Protein AF-A0A939W905-F1 (afdb_monomer)

Foldseek 3Di:
DEEEEDEPLLVVCVLLPQAQWEKDFQDPRVVPDDQQDKYWYAHPPPRDIFIKGFHDKDWFLAVVVVLVPDDVSNHRDDPVCNVVDDSCVCCVPAPPVSCNVGTMMITGIFGALVRNVQADDDLVSLLVSCVVLVADSDDASVVSSVQVNCCRHPVDHDDDDDPPDPDDDDDDADQADFQAAPDDPDPRVVVVLCVVPHPPDDDDPVLVVVSNVRGGDGNVVSNVVVVVVVVVCPPPDDDDDPSPLLVQQLVQCCVVDPPDDPVQSVQLQVQQNVDGHGSHDDPVSSVSVVD

Sequence (291 aa):
MHQMQLQPEPFDMIKSGEKTIELRLYDEKRRKIRIGDEIVFTNTENGETLTVRVLDLAVFDSFEDLYKTLPLLRCGYTEQDIASASPDDMDVYYPKEKQKEYGVVGITIALKSAEFLSYYRLKEELVQFCRENGLPTSGGKQELTDRIACFLDTGAIMQVNRKRTAKQKVSGITKNSIIESGFVCSELHRAFFKREIGDGFSFNVAFQKWLKENAGKTYADAIAAYKELKSAAKGKPKKIDKQFEYNTYIRDFFQDNKGASLNDAIKCWKYKKSIKGHNKYEQSDLKALER

Radius of gyration: 26.54 Å; Cα contacts (8 Å, |Δi|>4): 377; chains: 1; bounding box: 58×49×72 Å

Solvent-accessible surface area (backbone atoms only — not comparable to full-atom values): 16998 Å² total; per-residue (Å²): 117,47,79,48,78,32,57,60,67,68,43,50,31,40,73,71,57,58,26,35,28,48,79,43,66,36,37,84,72,54,66,70,64,49,74,69,36,40,38,39,39,29,26,72,85,80,64,50,74,51,51,28,35,30,72,41,78,49,75,34,70,34,52,63,61,40,62,76,70,50,66,51,51,33,53,65,40,47,93,85,48,51,89,73,64,51,55,69,71,47,47,84,81,44,52,69,69,56,34,65,72,43,14,23,29,40,37,30,43,42,54,34,28,72,54,60,70,29,45,67,73,53,61,65,58,49,37,49,52,19,58,80,70,75,40,76,66,72,73,57,60,64,57,39,51,55,45,49,33,46,27,47,70,69,69,50,80,73,82,79,87,75,80,83,73,79,81,77,87,82,75,87,83,46,54,82,38,62,38,51,83,85,58,70,97,41,70,68,56,50,54,48,48,29,73,78,72,31,85,89,58,71,89,44,73,69,56,53,51,48,51,58,78,40,44,73,39,35,44,47,55,51,55,52,50,46,52,51,53,55,58,73,46,59,96,54,85,79,86,72,58,84,90,43,44,70,64,48,23,50,51,52,42,49,72,77,40,78,87,65,54,73,66,57,47,49,43,25,46,58,51,44,47,73,41,80,52,79,64,68,67,55,82,80,38,56,63,51,74,81,108

Mean predicted aligned error: 9.95 Å

Secondary structure (DSSP, 8-state):
-EEEEE-HHHHHHHHHTS--EEEEE--TTGGG--TT-EEEEEETTT--EEEEEEEEEEEES-HHHHHHHS-GGGGT--TTTGGG--GGGGGGTS-HHHHHHH-EEEEEEEE-HHHHHTS---HHHHHHHHHHTT----S-HHHHHHHHHHHHHH-----------------S--TTSBPPTT----HHHHHHHHHHH-TT----HHHHHHHHH-TTSBHHHHHHHHHHHHHHTTTSPPPPPTT-HHHHHHHHHHHHSTT--HHHHHHHHHHHTTSSS--S--GGGGGGS--

Structure (mmCIF, N/CA/C/O backbone):
data_AF-A0A939W905-F1
#
_entry.id   AF-A0A939W905-F1
#
loop_
_atom_site.group_PDB
_atom_site.id
_atom_site.type_symbol
_atom_site.label_atom_id
_atom_site.label_alt_id
_atom_site.label_comp_id
_atom_site.label_asym_id
_atom_site.label_entity_id
_atom_site.label_seq_id
_atom_site.pdbx_PDB_ins_code
_atom_site.Cartn_x
_atom_site.Cartn_y
_atom_site.Cartn_z
_atom_site.occupancy
_atom_site.B_iso_or_equiv
_atom_site.auth_seq_id
_atom_site.auth_comp_id
_atom_site.auth_asym_id
_atom_site.auth_atom_id
_atom_site.pdbx_PDB_model_num
ATOM 1 N N . MET A 1 1 ? -24.059 -0.861 8.483 1.00 86.50 1 MET A N 1
ATOM 2 C CA . MET A 1 1 ? -22.938 0.087 8.307 1.00 86.50 1 MET A CA 1
ATOM 3 C C . MET A 1 1 ? -22.879 0.983 9.530 1.00 86.50 1 MET A C 1
ATOM 5 O O . MET A 1 1 ? -23.905 1.546 9.897 1.00 86.50 1 MET A O 1
ATOM 9 N N . HIS A 1 2 ? -21.709 1.083 10.153 1.00 96.31 2 HIS A N 1
ATOM 10 C CA . HIS A 1 2 ? -21.452 1.855 11.372 1.00 96.31 2 HIS A CA 1
ATOM 11 C C . HIS A 1 2 ? -20.376 2.910 11.110 1.00 96.31 2 HIS A C 1
ATOM 13 O O . HIS A 1 2 ? -19.588 2.766 10.177 1.00 96.31 2 HIS A O 1
ATOM 19 N N . GLN A 1 3 ? -20.331 3.958 11.929 1.00 96.31 3 GLN A N 1
ATOM 20 C CA . GLN A 1 3 ? -19.333 5.027 11.829 1.00 96.31 3 GLN A CA 1
ATOM 21 C C . GLN A 1 3 ? -18.660 5.251 13.179 1.00 96.31 3 GLN A C 1
ATOM 23 O O . GLN A 1 3 ? -19.331 5.265 14.215 1.00 96.31 3 GLN A O 1
ATOM 28 N N . MET A 1 4 ? -17.339 5.415 13.166 1.00 96.12 4 MET A N 1
ATOM 29 C CA . MET A 1 4 ? -16.526 5.616 14.365 1.00 96.12 4 MET A CA 1
ATOM 30 C C . MET A 1 4 ? -15.365 6.568 14.081 1.00 96.12 4 MET A C 1
ATOM 32 O O . MET A 1 4 ? -14.924 6.700 12.945 1.00 96.12 4 MET A O 1
ATOM 36 N N . GLN A 1 5 ? -14.852 7.213 15.124 1.00 96.00 5 GLN A N 1
ATOM 37 C CA . GLN A 1 5 ? -13.670 8.068 15.038 1.00 96.00 5 GLN A CA 1
ATOM 38 C C . GLN A 1 5 ? -12.464 7.385 15.686 1.00 96.00 5 GLN A C 1
ATOM 40 O O . GLN A 1 5 ? -12.619 6.666 16.682 1.00 96.00 5 GLN A O 1
ATOM 45 N N . LEU A 1 6 ? -11.283 7.617 15.117 1.00 95.88 6 LEU A N 1
ATOM 46 C CA . LEU A 1 6 ? -10.001 7.123 15.611 1.00 95.88 6 LEU A CA 1
ATOM 47 C C . LEU A 1 6 ? -8.988 8.257 15.690 1.00 95.88 6 LEU A C 1
ATOM 49 O O . LEU A 1 6 ? -8.929 9.098 14.794 1.00 95.88 6 LEU A O 1
ATOM 53 N N . GLN A 1 7 ? -8.159 8.205 16.731 1.00 94.19 7 GLN A N 1
ATOM 54 C CA . GLN A 1 7 ? -6.917 8.970 16.770 1.00 94.19 7 GLN A CA 1
ATOM 55 C C . GLN A 1 7 ? -5.990 8.528 15.618 1.00 94.19 7 GLN A C 1
ATOM 57 O O . GLN A 1 7 ? -6.137 7.399 15.129 1.00 94.19 7 GLN A O 1
ATOM 62 N N . PRO A 1 8 ? -5.047 9.381 15.178 1.00 94.25 8 PRO A N 1
ATOM 63 C CA . PRO A 1 8 ? -4.209 9.102 14.011 1.00 94.25 8 PRO A CA 1
ATOM 64 C C . PRO A 1 8 ? -3.440 7.784 14.083 1.00 94.25 8 PRO A C 1
ATOM 66 O O . PRO A 1 8 ? -3.457 7.020 13.125 1.00 94.25 8 PRO A O 1
ATOM 69 N N . GLU A 1 9 ? -2.825 7.481 15.225 1.00 93.00 9 GLU A N 1
ATOM 70 C CA . GLU A 1 9 ? -1.987 6.288 15.381 1.00 93.00 9 GLU A CA 1
ATOM 71 C C . GLU A 1 9 ? -2.790 4.978 15.223 1.00 93.00 9 GLU A C 1
ATOM 73 O O . GLU A 1 9 ? -2.482 4.213 14.306 1.00 93.00 9 GLU A O 1
ATOM 78 N N . PRO A 1 10 ? -3.894 4.730 15.964 1.00 93.69 10 PRO A N 1
ATOM 79 C CA . PRO A 1 10 ? -4.745 3.565 15.712 1.00 93.69 10 PRO A CA 1
ATOM 80 C C . PRO A 1 10 ? -5.299 3.494 14.284 1.00 93.69 10 PRO A C 1
ATOM 82 O O . PRO A 1 10 ? -5.477 2.400 13.744 1.00 93.69 10 PRO A O 1
ATOM 85 N N . PHE A 1 11 ? -5.594 4.645 13.669 1.00 94.62 11 PHE A N 1
ATOM 86 C CA . PHE A 1 11 ? -6.066 4.708 12.288 1.00 94.62 11 PHE A CA 1
ATOM 87 C C . PHE A 1 11 ? -4.996 4.204 11.311 1.00 94.62 11 PHE A C 1
ATOM 89 O O . PHE A 1 11 ? -5.283 3.345 10.472 1.00 94.62 11 PHE A O 1
ATOM 96 N N . ASP A 1 12 ? -3.761 4.687 11.447 1.00 89.69 12 ASP A N 1
ATOM 97 C CA . ASP A 1 12 ? -2.642 4.296 10.592 1.00 89.69 12 ASP A CA 1
ATOM 98 C C . ASP A 1 12 ? -2.244 2.829 10.799 1.00 89.69 12 ASP A C 1
ATOM 100 O O . ASP A 1 12 ? -1.985 2.136 9.813 1.00 89.69 12 ASP A O 1
ATOM 104 N N . MET A 1 13 ? -2.316 2.306 12.029 1.00 90.50 13 MET A N 1
ATOM 105 C CA . MET A 1 13 ? -2.079 0.881 12.306 1.00 90.50 13 MET A CA 1
ATOM 106 C C . MET A 1 13 ? -3.134 -0.036 11.669 1.00 90.50 13 MET A C 1
ATOM 108 O O . MET A 1 13 ? -2.817 -1.130 11.201 1.00 90.50 13 MET A O 1
ATOM 112 N N . ILE A 1 14 ? -4.405 0.382 11.614 1.00 91.81 14 ILE A N 1
ATOM 113 C CA . ILE A 1 14 ? -5.440 -0.379 10.888 1.00 91.81 14 ILE A CA 1
ATOM 114 C C . ILE A 1 14 ? -5.196 -0.291 9.376 1.00 91.81 14 ILE A C 1
ATOM 116 O O . ILE A 1 14 ? -5.368 -1.269 8.646 1.00 91.81 14 ILE A O 1
ATOM 120 N N . LYS A 1 15 ? -4.771 0.878 8.889 1.00 87.19 15 LYS A N 1
ATOM 121 C CA . LYS A 1 15 ? -4.464 1.124 7.475 1.00 87.19 15 LYS A CA 1
ATOM 122 C C . LYS A 1 15 ? -3.217 0.370 6.992 1.00 87.19 15 LYS A C 1
ATOM 124 O O . LYS A 1 15 ? -3.157 0.013 5.806 1.00 87.19 15 LYS A O 1
ATOM 129 N N . SER A 1 16 ? -2.230 0.134 7.859 1.00 79.44 16 SER A N 1
ATOM 130 C CA . SER A 1 16 ? -1.064 -0.721 7.585 1.00 79.44 16 SER A CA 1
ATOM 131 C C . SER A 1 16 ? -1.402 -2.210 7.704 1.00 79.44 16 SER A C 1
ATOM 133 O O . SER A 1 16 ? -0.842 -3.014 6.961 1.00 79.44 16 SER A O 1
ATOM 135 N N . GLY A 1 17 ? -2.384 -2.557 8.541 1.00 82.06 17 GLY A N 1
ATOM 136 C CA . GLY A 1 17 ? -2.817 -3.930 8.807 1.00 82.06 17 GLY A CA 1
ATOM 137 C C . GLY A 1 17 ? -2.215 -4.529 10.080 1.00 82.06 17 GLY A C 1
ATOM 138 O O . GLY A 1 17 ? -2.495 -5.685 10.386 1.00 82.06 17 GLY A O 1
ATOM 139 N N . GLU A 1 18 ? -1.429 -3.757 10.831 1.00 84.94 18 GLU A N 1
ATOM 140 C CA . GLU A 1 18 ? -0.862 -4.153 12.126 1.00 84.94 18 GLU A CA 1
ATOM 141 C C . GLU A 1 18 ? -1.966 -4.340 13.177 1.00 84.94 18 GLU A C 1
ATOM 143 O O . GLU A 1 18 ? -2.045 -5.369 13.854 1.00 84.94 18 GLU A O 1
ATOM 148 N N . LYS A 1 19 ? -2.893 -3.376 13.258 1.00 92.38 19 LYS A N 1
ATOM 149 C CA . LYS A 1 19 ? -4.046 -3.434 14.161 1.00 92.38 19 LYS A CA 1
ATOM 150 C C . LYS A 1 19 ? -5.242 -4.062 13.451 1.00 92.38 19 LYS A C 1
ATOM 152 O O . LYS A 1 19 ? -5.793 -3.514 12.500 1.00 92.38 19 LYS A O 1
ATOM 157 N N . THR A 1 20 ? -5.678 -5.214 13.954 1.00 94.88 20 THR A N 1
ATOM 158 C CA . THR A 1 20 ? -6.802 -5.997 13.400 1.00 94.88 20 THR A CA 1
ATOM 159 C C . THR A 1 20 ? -7.900 -6.278 14.422 1.00 94.88 20 THR A C 1
ATOM 161 O O . THR A 1 20 ? -8.902 -6.907 14.089 1.00 94.88 20 THR A O 1
ATOM 164 N N . ILE A 1 21 ? -7.732 -5.816 15.662 1.00 97.25 21 ILE A N 1
ATOM 165 C CA . ILE A 1 21 ? -8.737 -5.868 16.719 1.00 97.25 21 ILE A CA 1
ATOM 166 C C . ILE A 1 21 ? -8.912 -4.451 17.267 1.00 97.25 21 ILE A C 1
ATOM 168 O O . ILE A 1 21 ? -7.980 -3.846 17.802 1.00 97.25 21 ILE A O 1
ATOM 172 N N . GLU A 1 22 ? -10.110 -3.900 17.111 1.00 97.75 22 GLU A N 1
ATOM 173 C CA . GLU A 1 22 ? -10.474 -2.594 17.655 1.00 97.75 22 GLU A CA 1
ATOM 174 C C . GLU A 1 22 ? -11.136 -2.741 19.028 1.00 97.75 22 GLU A C 1
ATOM 176 O O . GLU A 1 22 ? -12.068 -3.527 19.188 1.00 97.75 22 GLU A O 1
ATOM 181 N N . LEU A 1 23 ? -10.664 -1.971 20.012 1.00 97.62 23 LEU A N 1
ATOM 182 C CA . LEU A 1 23 ? -11.117 -2.051 21.402 1.00 97.62 23 LEU A CA 1
ATOM 183 C C . LEU A 1 23 ? -12.131 -0.947 21.698 1.00 97.62 23 LEU A C 1
ATOM 185 O O . LEU A 1 23 ? -11.855 0.233 21.479 1.00 97.62 23 LEU A O 1
ATOM 189 N N . ARG A 1 24 ? -13.308 -1.306 22.215 1.00 97.62 24 ARG A N 1
ATOM 190 C CA . ARG A 1 24 ? -14.371 -0.346 22.558 1.00 97.62 24 ARG A CA 1
ATOM 191 C C . ARG A 1 24 ? -15.134 -0.771 23.808 1.00 97.62 24 ARG A C 1
ATOM 193 O O . ARG A 1 24 ? -15.190 -1.952 24.136 1.00 97.62 24 ARG A O 1
ATOM 200 N N . LEU A 1 25 ? -15.812 0.184 24.448 1.00 97.50 25 LEU A N 1
ATOM 201 C CA . LEU A 1 25 ? -16.934 -0.136 25.335 1.00 97.50 25 LEU A CA 1
ATOM 202 C C . LEU A 1 25 ? -18.031 -0.870 24.561 1.00 97.50 25 LEU A C 1
ATOM 204 O O . LEU A 1 25 ? -18.356 -0.495 23.425 1.00 97.50 25 LEU A O 1
ATOM 208 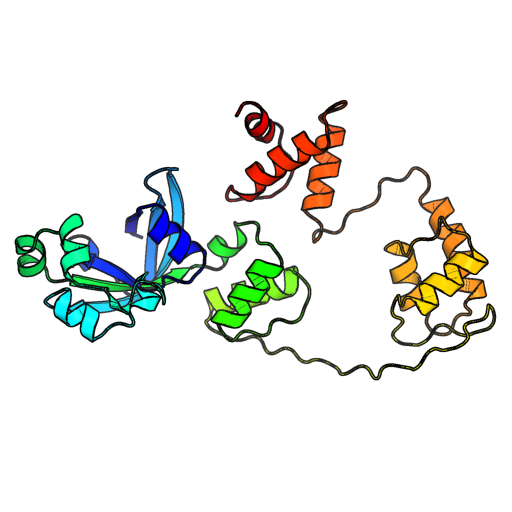N N . TYR A 1 26 ? -18.652 -1.854 25.211 1.00 98.00 26 TYR A N 1
ATOM 209 C CA . TYR A 1 26 ? -19.795 -2.588 24.672 1.00 98.00 26 TYR A CA 1
ATOM 210 C C . TYR A 1 26 ? -21.123 -1.856 24.943 1.00 98.00 26 TYR A C 1
ATOM 212 O O . TYR A 1 26 ? -22.095 -2.406 25.465 1.00 98.00 26 TYR A O 1
ATOM 220 N N . ASP A 1 27 ? -21.136 -0.573 24.582 1.00 96.44 27 ASP A N 1
ATOM 221 C CA . ASP A 1 27 ? -22.265 0.348 24.726 1.00 96.44 27 ASP A CA 1
ATOM 222 C C . ASP A 1 27 ? -23.409 0.055 23.735 1.00 96.44 27 ASP A C 1
ATOM 224 O O . ASP A 1 27 ? -23.337 -0.837 22.884 1.00 96.44 27 ASP A O 1
ATOM 228 N N . GLU A 1 28 ? -24.495 0.826 23.807 1.00 96.94 28 GLU A N 1
ATOM 229 C CA . GLU A 1 28 ? -25.693 0.621 22.988 1.00 96.94 28 GLU A CA 1
ATOM 230 C C . GLU A 1 28 ? -25.428 0.754 21.483 1.00 96.94 28 GLU A C 1
ATOM 232 O O . GLU A 1 28 ? -26.175 0.196 20.673 1.00 96.94 28 GLU A O 1
ATOM 237 N N . LYS A 1 29 ? -24.383 1.492 21.081 1.00 96.31 29 LYS A N 1
ATOM 238 C CA . LYS A 1 29 ? -23.986 1.598 19.672 1.00 96.31 29 LYS A CA 1
ATOM 239 C C . LYS A 1 29 ? -23.232 0.341 19.249 1.00 96.31 29 LYS A C 1
ATOM 241 O O . LYS A 1 29 ? -23.573 -0.238 18.219 1.00 96.31 29 LYS A O 1
ATOM 246 N N . 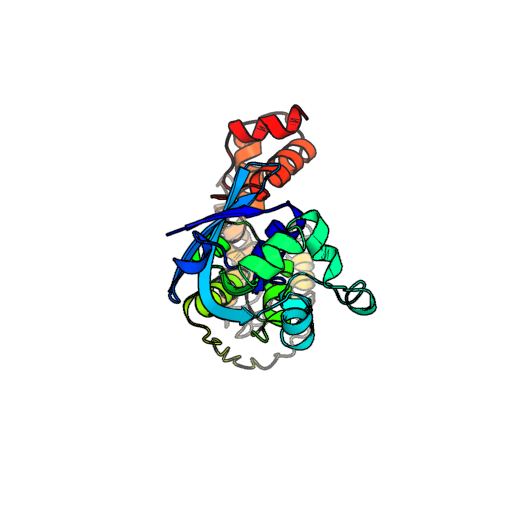ARG A 1 30 ? -22.251 -0.108 20.040 1.00 97.50 30 ARG A N 1
ATOM 247 C CA . ARG A 1 30 ? -21.440 -1.301 19.734 1.00 97.50 30 ARG A CA 1
ATOM 248 C C . ARG A 1 30 ? -22.237 -2.604 19.826 1.00 97.50 30 ARG A C 1
ATOM 250 O O . ARG A 1 30 ? -22.004 -3.502 19.023 1.00 97.50 30 ARG A O 1
ATOM 257 N N . ARG A 1 31 ? -23.261 -2.675 20.682 1.00 97.38 31 ARG A N 1
ATOM 258 C CA . ARG A 1 31 ? -24.212 -3.806 20.761 1.00 97.38 31 ARG A CA 1
ATOM 259 C C . ARG A 1 31 ? -25.017 -4.047 19.482 1.00 97.38 31 ARG A C 1
ATOM 261 O O . ARG A 1 31 ? -25.572 -5.127 19.304 1.00 97.38 31 ARG A O 1
ATOM 268 N N . LYS A 1 32 ? -25.098 -3.059 18.584 1.00 97.75 32 LYS A N 1
ATOM 269 C CA . LYS A 1 32 ? -25.793 -3.188 17.292 1.00 97.75 32 LYS A CA 1
ATOM 270 C C . LYS A 1 32 ? -24.909 -3.765 16.187 1.00 97.75 32 LYS A C 1
ATOM 272 O O . LYS A 1 32 ? -25.428 -4.042 15.108 1.00 97.75 32 LYS A O 1
ATOM 277 N N . ILE A 1 33 ? -23.607 -3.912 16.428 1.00 97.94 33 ILE A N 1
ATOM 278 C CA . ILE A 1 33 ? -22.663 -4.449 15.450 1.00 97.94 33 ILE A CA 1
ATOM 279 C C . ILE A 1 33 ? -22.854 -5.956 15.342 1.00 97.94 33 ILE A C 1
ATOM 281 O O . ILE A 1 33 ? -23.002 -6.652 16.345 1.00 97.94 33 ILE A O 1
ATOM 285 N N . ARG A 1 34 ? -22.841 -6.460 14.111 1.00 97.00 34 ARG A N 1
ATOM 286 C CA . ARG A 1 34 ? -22.915 -7.884 13.794 1.00 97.00 34 ARG A CA 1
ATOM 287 C C . ARG A 1 34 ? -21.705 -8.302 12.974 1.00 97.00 34 ARG A C 1
ATOM 289 O O . ARG A 1 34 ? -21.137 -7.507 12.226 1.00 97.00 34 ARG A O 1
ATOM 296 N N . ILE A 1 35 ? -21.337 -9.575 13.079 1.00 95.81 35 ILE A N 1
ATOM 297 C CA . ILE A 1 35 ? -20.349 -10.176 12.180 1.00 95.81 35 ILE A CA 1
ATOM 298 C C . ILE A 1 35 ? -20.817 -9.980 10.733 1.00 95.81 35 ILE A C 1
ATOM 300 O O . ILE A 1 35 ? -21.981 -10.206 10.402 1.00 95.81 35 ILE A O 1
ATOM 304 N N . GLY A 1 36 ? -19.903 -9.533 9.877 1.00 90.62 36 GLY A N 1
ATOM 305 C CA . GLY A 1 36 ? -20.170 -9.188 8.488 1.00 90.62 36 GLY A CA 1
ATOM 306 C C . GLY A 1 36 ? -20.538 -7.724 8.244 1.00 90.62 36 GLY A C 1
ATOM 307 O O . GLY A 1 36 ? -20.479 -7.315 7.084 1.00 90.62 36 GLY A O 1
ATOM 308 N N . ASP A 1 37 ? -20.853 -6.940 9.282 1.00 95.88 37 ASP A N 1
ATOM 309 C CA . ASP A 1 37 ? -21.100 -5.504 9.141 1.00 95.88 37 ASP A CA 1
ATOM 310 C C . ASP A 1 37 ? -19.855 -4.750 8.660 1.00 95.88 37 ASP A C 1
ATOM 312 O O . ASP A 1 37 ? -18.715 -5.193 8.810 1.00 95.88 37 ASP A O 1
ATOM 316 N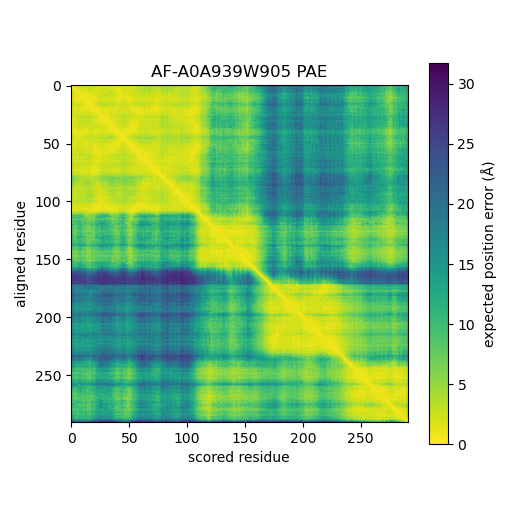 N . GLU A 1 38 ? -20.088 -3.557 8.120 1.00 94.88 38 GLU A N 1
ATOM 317 C CA . GLU A 1 38 ? -19.037 -2.603 7.779 1.00 94.88 38 GLU A CA 1
ATOM 318 C C . GLU A 1 38 ? -18.947 -1.483 8.812 1.00 94.88 38 GLU A C 1
ATOM 320 O O . GLU A 1 38 ? -19.975 -0.975 9.282 1.00 94.88 38 GLU A O 1
ATOM 325 N N . ILE A 1 39 ? -17.715 -1.072 9.108 1.00 96.44 39 ILE A N 1
ATOM 326 C CA . ILE A 1 39 ? -17.399 0.095 9.930 1.00 96.44 39 ILE A CA 1
ATOM 327 C C . ILE A 1 39 ? -16.573 1.059 9.081 1.00 96.44 39 ILE A C 1
ATOM 329 O O . ILE A 1 39 ? -15.558 0.671 8.502 1.00 96.44 39 ILE A O 1
ATOM 333 N N . VAL A 1 40 ? -17.006 2.317 9.027 1.00 95.88 40 VAL A N 1
ATOM 334 C CA . VAL A 1 40 ? -16.214 3.427 8.499 1.00 95.88 40 VAL A CA 1
ATOM 335 C C . VAL A 1 40 ? -15.551 4.125 9.677 1.00 95.88 40 VAL A C 1
ATOM 337 O O . VAL A 1 40 ? -16.236 4.684 10.538 1.00 95.88 40 VAL A O 1
ATOM 340 N N . PHE A 1 41 ? -14.226 4.079 9.722 1.00 97.06 41 PHE A N 1
ATOM 341 C CA . PHE A 1 41 ? -13.441 4.849 10.675 1.00 97.06 41 PHE A CA 1
ATOM 342 C C . PHE A 1 41 ? -13.022 6.176 10.053 1.00 97.06 41 PHE A C 1
ATOM 344 O O . PHE A 1 41 ? -12.605 6.196 8.898 1.00 97.06 41 PHE A O 1
ATOM 351 N N . THR A 1 42 ? -13.100 7.260 10.822 1.00 96.44 42 THR A N 1
ATOM 352 C CA . THR A 1 42 ? -12.633 8.598 10.443 1.00 96.44 42 THR A CA 1
ATOM 353 C C . THR A 1 42 ? -11.487 9.024 11.357 1.00 96.44 42 THR A C 1
ATOM 355 O O . THR A 1 42 ? -11.647 9.027 12.579 1.00 96.44 42 THR A O 1
ATOM 358 N N . ASN A 1 43 ? -10.348 9.390 10.776 1.00 95.88 43 ASN A N 1
ATOM 359 C CA . ASN A 1 43 ? -9.214 9.977 11.477 1.00 95.88 43 ASN A CA 1
ATOM 360 C C . ASN A 1 43 ? -9.607 11.360 12.022 1.00 95.88 43 ASN A C 1
ATOM 362 O O . ASN A 1 43 ? -10.098 12.216 11.280 1.00 95.88 43 ASN A O 1
ATOM 366 N N . THR A 1 44 ? -9.416 11.570 13.323 1.00 95.38 44 THR A N 1
ATOM 367 C CA . THR A 1 44 ? -9.858 12.781 14.028 1.00 95.38 44 THR A CA 1
ATOM 368 C C . THR A 1 44 ? -9.083 14.043 13.663 1.00 95.38 44 THR A C 1
ATOM 370 O O . THR A 1 44 ? -9.614 15.131 13.860 1.00 95.38 44 THR A O 1
ATOM 373 N N . GLU A 1 45 ? -7.863 13.933 13.133 1.00 93.62 45 GLU A N 1
ATOM 374 C CA . GLU A 1 45 ? -7.037 15.097 12.788 1.00 93.62 45 GLU A CA 1
ATOM 375 C C . GLU A 1 45 ? -7.249 15.575 11.353 1.00 93.62 45 GLU A C 1
ATOM 377 O O . GLU A 1 45 ? -7.348 16.775 11.102 1.00 93.62 45 GLU A O 1
ATOM 382 N N . ASN A 1 46 ? -7.304 14.647 10.396 1.00 90.75 46 ASN A N 1
ATOM 383 C CA . ASN A 1 46 ? -7.303 14.986 8.969 1.00 90.75 46 ASN A CA 1
ATOM 384 C C . ASN A 1 46 ? -8.617 14.632 8.245 1.00 90.75 46 ASN A C 1
ATOM 386 O O . ASN A 1 46 ? -8.766 14.957 7.065 1.00 90.75 46 ASN A O 1
ATOM 390 N N . GLY A 1 47 ? -9.567 13.983 8.930 1.00 91.88 47 GLY A N 1
ATOM 391 C CA . GLY A 1 47 ? -10.855 13.569 8.369 1.00 91.88 47 GLY A CA 1
ATOM 392 C C . GLY A 1 47 ? -10.777 12.404 7.377 1.00 91.88 47 GLY A C 1
ATOM 393 O O . GLY A 1 47 ? -11.778 12.081 6.737 1.00 91.88 47 GLY A O 1
ATOM 394 N N . GLU A 1 48 ? -9.612 11.774 7.223 1.00 90.62 48 GLU A N 1
ATOM 395 C CA . GLU A 1 48 ? -9.419 10.619 6.353 1.00 90.62 48 GLU A CA 1
ATOM 396 C C . GLU A 1 48 ? -10.292 9.445 6.808 1.00 90.62 48 GLU A C 1
ATOM 398 O O . GLU A 1 48 ? -10.485 9.232 8.003 1.00 90.62 48 GLU A O 1
ATOM 403 N N . THR A 1 49 ? -10.825 8.667 5.864 1.00 92.75 49 THR A N 1
ATOM 404 C CA . THR A 1 49 ? -11.721 7.547 6.178 1.00 92.75 49 THR A CA 1
ATOM 405 C C . THR A 1 49 ? -11.202 6.219 5.657 1.00 92.75 49 THR A C 1
ATOM 407 O O . THR A 1 49 ? -10.822 6.152 4.487 1.00 92.75 49 THR A O 1
ATOM 410 N N . LEU A 1 50 ? -11.321 5.163 6.462 1.00 92.12 50 LEU A N 1
ATOM 411 C CA . LEU A 1 50 ? -11.068 3.777 6.062 1.00 92.12 50 LEU A CA 1
ATOM 412 C C . LEU A 1 50 ? -12.300 2.904 6.331 1.00 92.12 50 LEU A C 1
ATOM 414 O O . LEU A 1 50 ? -12.993 3.084 7.333 1.00 92.12 50 LEU A O 1
ATOM 418 N N . THR A 1 51 ? -12.584 1.964 5.427 1.00 92.56 51 THR A N 1
ATOM 419 C CA . THR A 1 51 ? -13.716 1.032 5.560 1.00 92.56 51 THR A CA 1
ATOM 420 C C . THR A 1 51 ? -13.214 -0.377 5.843 1.00 92.56 51 THR A C 1
ATOM 422 O O . THR A 1 51 ? -12.407 -0.925 5.087 1.00 92.56 51 THR A O 1
ATOM 425 N N . VAL A 1 52 ? -13.731 -0.984 6.910 1.00 94.19 52 VAL A N 1
ATOM 426 C CA . VAL A 1 52 ? -13.403 -2.355 7.317 1.00 94.19 52 VAL A CA 1
ATOM 427 C C . VAL A 1 52 ? -14.647 -3.221 7.418 1.00 94.19 52 VAL A C 1
ATOM 429 O O . VAL A 1 52 ? -15.763 -2.720 7.573 1.00 94.19 52 VAL A O 1
ATOM 432 N N . ARG A 1 53 ? -14.444 -4.536 7.380 1.00 93.94 53 ARG A N 1
ATOM 433 C CA . ARG A 1 53 ? -15.470 -5.540 7.663 1.00 93.94 53 ARG A CA 1
ATOM 434 C C . ARG A 1 53 ? -15.250 -6.153 9.041 1.00 93.94 53 ARG A C 1
ATOM 436 O O . ARG A 1 53 ? -14.119 -6.487 9.383 1.00 93.94 53 A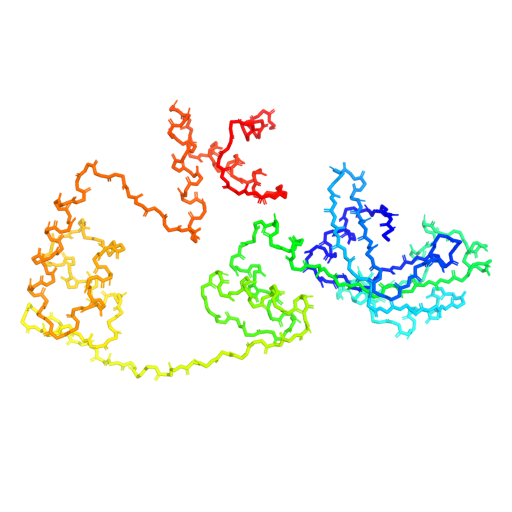RG A O 1
ATOM 443 N N . VAL A 1 54 ? -16.329 -6.350 9.792 1.00 96.06 54 VAL A N 1
ATOM 444 C CA . VAL A 1 54 ? -16.324 -7.068 11.072 1.00 96.06 54 VAL A CA 1
ATOM 445 C C . VAL A 1 54 ? -16.257 -8.567 10.809 1.00 96.06 54 VAL A C 1
ATOM 447 O O . VAL A 1 54 ? -17.111 -9.117 10.110 1.00 96.06 54 VAL A O 1
ATOM 450 N N . LEU A 1 55 ? -15.248 -9.222 11.370 1.00 93.00 55 LEU A N 1
ATOM 451 C CA . LEU A 1 55 ? -15.031 -10.661 11.253 1.00 93.00 55 LEU A CA 1
ATOM 452 C C . LEU A 1 55 ? -15.456 -11.423 12.508 1.00 93.00 55 LEU A C 1
ATOM 454 O O . LEU A 1 55 ? -15.942 -12.541 12.386 1.00 93.00 55 LEU A O 1
ATOM 458 N N . ASP A 1 56 ? -15.283 -10.823 13.685 1.00 96.62 56 ASP A N 1
ATOM 459 C CA . ASP A 1 56 ? -15.610 -11.447 14.967 1.00 96.62 56 ASP A CA 1
ATOM 460 C C . ASP A 1 56 ? -15.852 -10.392 16.060 1.00 96.62 56 ASP A C 1
ATOM 462 O O . ASP A 1 56 ? -15.396 -9.249 15.939 1.00 96.62 56 ASP A O 1
ATOM 466 N N . LEU A 1 57 ? -16.572 -10.775 17.116 1.00 97.94 57 LEU A N 1
ATOM 467 C CA . LEU A 1 57 ? -16.892 -9.941 18.275 1.00 97.94 57 LEU A CA 1
ATOM 468 C C . LEU A 1 57 ? -16.632 -10.726 19.565 1.00 97.94 57 LEU A C 1
ATOM 470 O O . LEU A 1 57 ? -17.385 -11.639 19.898 1.00 97.94 57 LEU A O 1
ATOM 474 N N . ALA A 1 58 ? -15.612 -10.322 20.320 1.00 97.81 58 ALA A N 1
ATOM 475 C CA . ALA A 1 58 ? -15.285 -10.909 21.616 1.00 97.81 58 ALA A CA 1
ATOM 476 C C . ALA A 1 58 ? -15.679 -9.939 22.739 1.00 97.81 58 ALA A C 1
ATOM 478 O O . ALA A 1 58 ? -15.078 -8.874 22.877 1.00 97.81 58 ALA A O 1
ATOM 479 N N . VAL A 1 59 ? -16.716 -10.284 23.506 1.00 98.06 59 VAL A N 1
ATOM 480 C CA . VAL A 1 59 ? -17.244 -9.460 24.607 1.00 98.06 59 VAL A CA 1
ATOM 481 C C . VAL A 1 59 ? -16.680 -9.956 25.935 1.00 98.06 59 VAL A C 1
ATOM 483 O O . VAL A 1 59 ? -16.648 -11.161 26.176 1.00 98.06 59 VAL A O 1
ATOM 486 N N . PHE A 1 60 ? -16.265 -9.022 26.787 1.00 98.06 60 PHE A N 1
ATOM 487 C CA . PHE A 1 60 ? -15.701 -9.288 28.109 1.00 98.06 60 PHE A CA 1
ATOM 488 C C . PHE A 1 60 ? -16.320 -8.359 29.152 1.00 98.06 60 PHE A C 1
ATOM 490 O O . PHE A 1 60 ? -16.810 -7.275 28.821 1.00 98.06 60 PHE A O 1
ATOM 497 N N . ASP A 1 61 ? -16.239 -8.756 30.419 1.00 96.06 61 ASP A N 1
ATOM 498 C CA . ASP A 1 61 ? -16.720 -7.940 31.535 1.00 96.06 61 ASP A CA 1
ATOM 499 C C . ASP A 1 61 ? -15.803 -6.732 31.802 1.00 96.06 61 ASP A C 1
ATOM 501 O O . ASP A 1 61 ? -16.265 -5.695 32.277 1.00 96.06 61 ASP A O 1
ATOM 505 N N . SER A 1 62 ? -14.511 -6.833 31.468 1.00 96.38 62 SER A N 1
ATOM 506 C CA . SER A 1 62 ? -13.511 -5.793 31.731 1.00 96.38 62 SER A CA 1
ATOM 507 C C . SER A 1 62 ? -12.370 -5.782 30.701 1.00 96.38 62 SER A C 1
ATOM 509 O O . SER A 1 62 ? -12.107 -6.788 30.034 1.00 96.38 62 SER A O 1
ATOM 511 N N . PHE A 1 63 ? -11.646 -4.656 30.585 1.00 96.75 63 PHE A N 1
ATOM 512 C CA . PHE A 1 63 ? -10.399 -4.627 29.805 1.00 96.75 63 PHE A CA 1
ATOM 513 C C . PHE A 1 63 ? -9.315 -5.522 30.413 1.00 96.75 63 PHE A C 1
ATOM 515 O O . PHE A 1 63 ? -8.476 -6.025 29.676 1.00 96.75 63 PHE A O 1
ATOM 522 N N . GLU A 1 64 ? -9.356 -5.789 31.719 1.00 95.88 64 GLU A N 1
ATOM 523 C CA . GLU A 1 64 ? -8.425 -6.717 32.359 1.00 95.88 64 GLU A CA 1
ATOM 524 C C . GLU A 1 64 ? -8.555 -8.135 31.785 1.00 95.88 64 GLU A C 1
ATOM 526 O O . GLU A 1 64 ? -7.555 -8.749 31.406 1.00 95.88 64 GLU A O 1
ATOM 531 N N . ASP A 1 65 ? -9.783 -8.636 31.646 1.00 96.38 65 ASP A N 1
ATOM 532 C CA . ASP A 1 65 ? -10.037 -9.958 31.061 1.00 96.38 65 ASP A CA 1
ATOM 533 C C . ASP A 1 65 ? -9.735 -9.981 29.560 1.00 96.38 65 ASP A C 1
ATOM 535 O O . ASP A 1 65 ? -9.178 -10.954 29.038 1.00 96.38 65 ASP A O 1
ATOM 539 N N . LEU A 1 66 ? -10.045 -8.880 28.869 1.00 97.38 66 LEU A N 1
ATOM 540 C CA . LEU A 1 66 ? -9.737 -8.718 27.454 1.00 97.38 66 LEU A CA 1
ATOM 541 C C . LEU A 1 66 ? -8.224 -8.789 27.207 1.00 97.38 66 LEU A C 1
ATOM 543 O O . LEU A 1 66 ? -7.797 -9.522 26.317 1.00 97.38 66 LEU A O 1
ATOM 547 N N . TYR A 1 67 ? -7.410 -8.078 27.992 1.00 96.38 67 TYR A N 1
ATOM 548 C CA . TYR A 1 67 ? -5.954 -8.006 27.804 1.00 96.38 67 TYR A CA 1
ATOM 549 C C . TYR A 1 67 ? -5.262 -9.340 28.096 1.00 96.38 67 TYR A C 1
ATOM 551 O O . TYR A 1 67 ? -4.262 -9.669 27.463 1.00 96.38 67 TYR A O 1
ATOM 559 N N . LYS A 1 68 ? -5.818 -10.141 29.014 1.00 95.75 68 LYS A N 1
ATOM 560 C CA . LYS A 1 68 ? -5.347 -11.508 29.290 1.00 95.75 68 LYS A CA 1
ATOM 561 C C . LYS A 1 68 ? -5.665 -12.487 28.157 1.00 95.75 68 LYS A C 1
ATOM 563 O O . LYS A 1 68 ? -4.994 -13.510 28.037 1.00 95.75 68 LYS A O 1
ATOM 568 N N . THR A 1 69 ? -6.694 -12.202 27.358 1.00 96.25 69 THR A N 1
ATOM 569 C CA . THR A 1 69 ? -7.238 -13.148 26.372 1.00 96.25 69 THR A CA 1
ATOM 570 C C . THR A 1 69 ? -6.820 -12.820 24.942 1.00 96.25 69 THR A C 1
ATOM 572 O O . THR A 1 69 ? -6.514 -13.723 24.161 1.00 96.25 69 THR A O 1
ATOM 575 N N . LEU A 1 70 ? -6.838 -11.540 24.564 1.00 95.56 70 LEU A N 1
ATOM 576 C CA . LEU A 1 70 ? -6.601 -11.115 23.189 1.00 95.56 70 LEU A CA 1
ATOM 577 C C . LEU A 1 70 ? -5.114 -10.836 22.920 1.00 95.56 70 LEU A C 1
ATOM 579 O O . LEU A 1 70 ? -4.403 -10.320 23.778 1.00 95.56 70 LEU A O 1
ATOM 583 N N . PRO A 1 71 ? -4.630 -11.119 21.697 1.00 95.44 71 PRO A N 1
ATOM 584 C CA . PRO A 1 71 ? -3.264 -10.791 21.307 1.00 95.44 71 PRO A CA 1
ATOM 585 C C . PRO A 1 71 ? -3.084 -9.269 21.204 1.00 95.44 71 PRO A C 1
ATOM 587 O O . PRO A 1 71 ? -3.545 -8.649 20.243 1.00 95.44 71 PRO A O 1
ATOM 590 N N . LEU A 1 72 ? -2.388 -8.669 22.173 1.00 95.06 72 LEU A N 1
ATOM 591 C CA . LEU A 1 72 ? -2.248 -7.210 22.288 1.00 95.06 72 LEU A CA 1
ATOM 592 C C . LEU A 1 72 ? -1.576 -6.554 21.075 1.00 95.06 72 LEU A C 1
ATOM 594 O O . LEU A 1 72 ? -1.987 -5.463 20.685 1.00 95.06 72 LEU A O 1
ATOM 598 N N . LEU A 1 73 ? -0.659 -7.250 20.392 1.00 91.50 73 LEU A N 1
ATOM 599 C CA . LEU A 1 73 ? -0.091 -6.768 19.124 1.00 91.50 73 LEU A CA 1
ATOM 600 C C . LEU A 1 73 ? -1.182 -6.467 18.083 1.00 91.50 73 LEU A C 1
ATOM 602 O O . LEU A 1 73 ? -1.177 -5.433 17.426 1.00 91.50 73 LEU A O 1
ATOM 606 N N . ARG A 1 74 ? -2.204 -7.329 17.990 1.00 93.75 74 ARG A N 1
ATOM 607 C CA . ARG A 1 74 ? -3.346 -7.114 17.085 1.00 93.75 74 ARG A CA 1
ATOM 608 C C . ARG A 1 74 ? -4.302 -6.032 17.586 1.00 93.75 74 ARG A C 1
ATOM 610 O O . ARG A 1 74 ? -5.127 -5.559 16.804 1.00 93.75 74 ARG A O 1
ATOM 617 N N . CYS A 1 75 ? -4.205 -5.658 18.860 1.00 95.12 75 CYS A N 1
ATOM 618 C CA . CYS A 1 75 ? -4.999 -4.609 19.491 1.00 95.12 75 CYS A CA 1
ATOM 619 C C . CYS A 1 75 ? -4.371 -3.214 19.341 1.00 95.12 75 CYS A C 1
ATOM 621 O O . CYS A 1 75 ? -5.013 -2.237 19.721 1.00 95.12 75 CYS A O 1
ATOM 623 N N . GLY A 1 76 ? -3.185 -3.099 18.735 1.00 92.94 76 GLY A N 1
ATOM 624 C CA . GLY A 1 76 ? -2.496 -1.823 18.525 1.00 92.94 76 GLY A CA 1
ATOM 625 C C . GLY A 1 76 ? -1.308 -1.573 19.455 1.00 92.94 76 GLY A C 1
ATOM 626 O O . GLY A 1 76 ? -0.822 -0.454 19.481 1.00 92.94 76 GLY A O 1
ATOM 627 N N . TYR A 1 77 ? -0.849 -2.585 20.195 1.00 93.69 77 TYR A N 1
ATOM 628 C CA . TYR A 1 77 ? 0.423 -2.528 20.919 1.00 93.69 77 TYR A CA 1
ATOM 629 C C . TYR A 1 77 ? 1.578 -2.984 20.021 1.00 93.69 77 TYR A C 1
ATOM 631 O O . TYR A 1 77 ? 1.385 -3.733 19.060 1.00 93.69 77 TYR A O 1
ATOM 639 N N . THR A 1 78 ? 2.788 -2.562 20.350 1.00 90.50 78 THR A N 1
ATOM 640 C CA . THR A 1 78 ? 4.024 -2.880 19.635 1.00 90.50 78 THR A CA 1
ATOM 641 C C . THR A 1 78 ? 4.918 -3.794 20.468 1.00 90.50 78 THR A C 1
ATOM 643 O O . THR A 1 78 ? 4.727 -3.963 21.669 1.00 90.50 78 THR A O 1
ATOM 646 N N . GLU A 1 79 ? 5.945 -4.394 19.861 1.00 89.88 79 GLU A N 1
ATOM 647 C CA . GLU A 1 79 ? 6.932 -5.175 20.625 1.00 89.88 79 GLU A CA 1
ATOM 648 C C . GLU A 1 79 ? 7.654 -4.328 21.688 1.00 89.88 79 GLU A C 1
ATOM 650 O O . GLU A 1 79 ? 8.153 -4.868 22.675 1.00 89.88 79 GLU A O 1
ATOM 655 N N . GLN A 1 80 ? 7.709 -3.008 21.491 1.00 89.25 80 GLN A N 1
ATOM 656 C CA . GLN A 1 80 ? 8.370 -2.074 22.391 1.00 89.25 80 GLN A CA 1
ATOM 657 C C . GLN A 1 80 ? 7.528 -1.756 23.631 1.00 89.25 80 GLN A C 1
ATOM 659 O O . GLN A 1 80 ? 8.092 -1.634 24.717 1.00 89.25 80 GLN A O 1
ATOM 664 N N . ASP A 1 81 ? 6.207 -1.624 23.489 1.00 92.56 81 ASP A N 1
ATOM 665 C CA . ASP A 1 81 ? 5.315 -1.184 24.574 1.00 92.56 81 ASP A CA 1
ATOM 666 C C . ASP A 1 81 ? 4.485 -2.315 25.205 1.00 92.56 81 ASP A C 1
ATOM 668 O O . ASP A 1 81 ? 3.974 -2.145 26.314 1.00 92.56 81 ASP A O 1
ATOM 672 N N . ILE A 1 82 ? 4.413 -3.495 24.575 1.00 93.38 82 ILE A N 1
ATOM 673 C CA . ILE A 1 82 ? 3.583 -4.611 25.050 1.00 93.38 82 ILE A CA 1
ATOM 674 C C . ILE A 1 82 ? 3.950 -5.074 26.463 1.00 93.38 82 ILE A C 1
ATOM 676 O O . ILE A 1 82 ? 3.085 -5.522 27.211 1.00 93.38 82 ILE A O 1
ATOM 680 N N . ALA A 1 83 ? 5.222 -4.949 26.854 1.00 92.62 83 ALA A N 1
ATOM 681 C CA . ALA A 1 83 ? 5.689 -5.325 28.187 1.00 92.62 83 ALA A CA 1
ATOM 682 C C . ALA A 1 83 ? 5.124 -4.418 29.296 1.00 92.62 83 ALA A C 1
ATOM 684 O O . ALA A 1 83 ? 5.041 -4.840 30.448 1.00 92.62 83 ALA A O 1
ATOM 685 N N . SER A 1 84 ? 4.751 -3.186 28.948 1.00 94.12 84 SER A N 1
ATOM 686 C CA . SER A 1 84 ? 4.140 -2.197 29.841 1.00 94.12 84 SER A CA 1
ATOM 687 C C . SER A 1 84 ? 2.644 -1.992 29.596 1.00 94.12 84 SER A C 1
ATOM 689 O O . SER A 1 84 ? 2.040 -1.177 30.286 1.00 94.12 84 SER A O 1
ATOM 691 N N . ALA A 1 85 ? 2.053 -2.705 28.632 1.00 94.12 85 ALA A N 1
ATOM 692 C CA . ALA A 1 85 ? 0.646 -2.571 28.282 1.00 94.12 85 ALA A CA 1
ATOM 693 C C . ALA A 1 85 ? -0.254 -2.864 29.488 1.00 94.12 85 ALA A C 1
ATOM 695 O O . ALA A 1 85 ? -0.129 -3.912 30.130 1.00 94.12 85 ALA A O 1
ATOM 696 N N . SER A 1 86 ? -1.183 -1.952 29.771 1.00 95.56 86 SER A N 1
ATOM 697 C CA . SER A 1 86 ? -2.089 -2.057 30.913 1.00 95.56 86 SER A CA 1
ATOM 698 C C . SER A 1 86 ? -3.534 -1.797 30.490 1.00 95.56 86 SER A C 1
ATOM 700 O O . SER A 1 86 ? -3.783 -0.910 29.676 1.00 95.56 86 SER A O 1
ATOM 702 N N . PRO A 1 87 ? -4.524 -2.493 31.078 1.00 93.62 87 PRO A N 1
ATOM 703 C CA . PRO A 1 87 ? -5.931 -2.121 30.935 1.00 93.62 87 PRO A CA 1
ATOM 704 C C . PRO A 1 87 ? -6.212 -0.653 31.296 1.00 93.62 87 PRO A C 1
ATOM 706 O O . PRO A 1 87 ? -7.131 -0.060 30.734 1.00 93.62 87 PRO A O 1
ATOM 709 N N . ASP A 1 88 ? -5.410 -0.062 32.191 1.00 94.00 88 ASP A N 1
ATOM 710 C CA . ASP A 1 88 ? -5.536 1.345 32.594 1.00 94.00 88 ASP A CA 1
ATOM 711 C C . ASP A 1 88 ? -5.257 2.323 31.430 1.00 94.00 88 ASP A C 1
ATOM 713 O O . ASP A 1 88 ? -5.734 3.457 31.459 1.00 94.00 88 ASP A O 1
ATOM 717 N N . ASP A 1 89 ? -4.577 1.893 30.356 1.00 92.19 89 ASP A N 1
ATOM 718 C CA . ASP A 1 89 ? -4.393 2.697 29.134 1.00 92.19 89 ASP A CA 1
ATOM 719 C C . ASP A 1 89 ? -5.747 3.113 28.526 1.00 92.19 89 ASP A C 1
ATOM 721 O O . ASP A 1 89 ? -5.875 4.151 27.867 1.00 92.19 89 ASP A O 1
ATOM 725 N N . MET A 1 90 ? -6.793 2.317 28.778 1.00 94.06 90 MET A N 1
ATOM 726 C CA . MET A 1 90 ? -8.144 2.564 28.286 1.00 94.06 90 MET A CA 1
ATOM 727 C C . MET A 1 90 ? -8.930 3.570 29.138 1.00 94.06 90 MET A C 1
ATOM 729 O O . MET A 1 90 ? -9.938 4.100 28.656 1.00 94.06 90 MET A O 1
ATOM 733 N N . ASP A 1 91 ? -8.473 3.890 30.352 1.00 93.44 91 ASP A N 1
ATOM 734 C CA . ASP A 1 91 ? -9.153 4.825 31.261 1.00 93.44 91 ASP A CA 1
ATOM 735 C C . ASP A 1 91 ? -9.161 6.261 30.719 1.00 93.44 91 ASP A C 1
ATOM 737 O O . ASP A 1 91 ? -10.066 7.041 31.020 1.00 93.44 91 ASP A O 1
ATOM 741 N N . VAL A 1 92 ? -8.199 6.591 29.848 1.00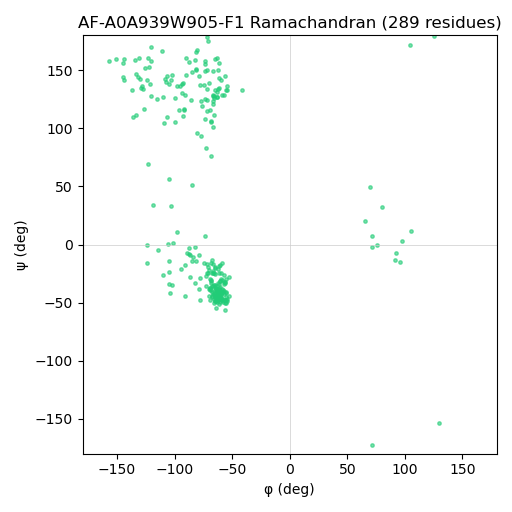 91.94 92 VAL A N 1
ATOM 742 C CA . VAL A 1 92 ? -8.144 7.865 29.110 1.00 91.94 92 VAL A CA 1
ATOM 743 C C . VAL A 1 92 ? -9.384 8.057 28.229 1.00 91.94 92 VAL A C 1
ATOM 745 O O . VAL A 1 92 ? -9.822 9.184 27.993 1.00 91.94 92 VAL A O 1
ATOM 748 N N . TYR A 1 93 ? -9.971 6.959 27.750 1.00 90.88 93 TYR A N 1
ATOM 749 C CA . TYR A 1 93 ? -11.104 6.975 26.827 1.00 90.88 93 TYR A CA 1
ATOM 750 C C . TYR A 1 93 ? -12.422 6.608 27.508 1.00 90.88 93 TYR A C 1
ATOM 752 O O . TYR A 1 93 ? -13.479 7.119 27.126 1.00 90.88 93 TYR A O 1
ATOM 760 N N . TYR A 1 94 ? -12.376 5.708 28.492 1.00 93.94 94 TYR A N 1
ATOM 761 C CA . TYR A 1 94 ? -13.551 5.089 29.090 1.00 93.94 94 TYR A CA 1
ATOM 762 C C . TYR A 1 94 ? -13.428 5.054 30.618 1.00 93.94 94 TYR A C 1
ATOM 764 O O . TYR A 1 94 ? -12.668 4.243 31.137 1.00 93.94 94 TYR A O 1
ATOM 772 N N . PRO A 1 95 ? -14.209 5.853 31.365 1.00 94.75 95 PRO A N 1
ATOM 773 C CA . PRO A 1 95 ? -14.215 5.792 32.828 1.00 94.75 95 PRO A CA 1
ATOM 774 C C . PRO A 1 95 ? -14.545 4.386 33.355 1.00 94.75 95 PRO A C 1
ATOM 776 O O . PRO A 1 95 ? -15.389 3.693 32.771 1.00 94.75 95 PRO A O 1
ATOM 779 N N . LYS A 1 96 ? -13.937 3.970 34.477 1.00 94.00 96 LYS A N 1
ATOM 780 C CA . LYS A 1 96 ? -14.105 2.617 35.053 1.00 94.00 96 LYS A CA 1
ATOM 781 C C . LYS A 1 96 ? -15.565 2.276 35.358 1.00 94.00 96 LYS A C 1
ATOM 783 O O . LYS A 1 96 ? -15.984 1.130 35.203 1.00 94.00 96 LYS A O 1
ATOM 788 N N . GLU A 1 97 ? -16.375 3.267 35.720 1.00 95.31 97 GLU A N 1
ATOM 789 C CA . GLU A 1 97 ? -17.812 3.106 35.958 1.00 95.31 97 GLU A CA 1
ATOM 790 C C . GLU A 1 97 ? -18.537 2.664 34.684 1.00 95.31 97 GLU A C 1
ATOM 792 O O . GLU A 1 97 ? -19.370 1.761 34.725 1.00 95.31 97 GLU A O 1
ATOM 797 N N . LYS A 1 98 ? -18.180 3.258 33.538 1.00 95.56 98 LYS A N 1
ATOM 798 C CA . LYS A 1 98 ? -18.758 2.921 32.233 1.00 95.56 98 LYS A CA 1
ATOM 799 C C . LYS A 1 98 ? -18.271 1.568 31.728 1.00 95.56 98 LYS A C 1
ATOM 801 O O . LYS A 1 98 ? -19.059 0.837 31.135 1.00 95.56 98 LYS A O 1
ATOM 806 N N . GLN A 1 99 ? -17.015 1.212 31.998 1.00 94.75 99 GLN A N 1
ATOM 807 C CA . GLN A 1 99 ? -16.513 -0.137 31.725 1.00 94.75 99 GLN A CA 1
ATOM 808 C C . GLN A 1 99 ? -17.334 -1.186 32.486 1.00 94.75 99 GLN A C 1
ATOM 810 O O . GLN A 1 99 ? -17.812 -2.138 31.880 1.00 94.75 99 GLN A O 1
ATOM 815 N N . LYS A 1 100 ? -17.589 -0.959 33.782 1.00 94.25 100 LYS A N 1
ATOM 816 C CA . LYS A 1 100 ? -18.394 -1.859 34.621 1.00 94.25 100 LYS A CA 1
ATOM 817 C C . LYS A 1 100 ? -19.872 -1.915 34.218 1.00 94.25 100 LYS A C 1
ATOM 819 O O . LYS A 1 100 ? -20.495 -2.964 34.334 1.00 94.25 100 LYS A O 1
ATOM 824 N N . GLU A 1 101 ? -20.443 -0.796 33.780 1.00 96.62 101 GLU A N 1
ATOM 825 C CA . GLU A 1 101 ? -21.841 -0.715 33.335 1.00 96.62 101 GLU A CA 1
ATOM 826 C C . GLU A 1 101 ? -22.085 -1.496 32.036 1.00 96.62 101 GLU A C 1
ATOM 828 O O . GLU A 1 101 ? -23.087 -2.202 31.910 1.00 96.62 101 GLU A O 1
ATOM 833 N N . TYR A 1 102 ? -21.183 -1.365 31.062 1.00 97.06 102 TYR A N 1
ATOM 834 C CA . TYR A 1 102 ? -21.425 -1.857 29.706 1.00 97.06 102 TYR A CA 1
ATOM 835 C C . TYR A 1 102 ? -20.682 -3.142 29.352 1.00 97.06 102 TYR A C 1
ATOM 837 O O . TYR A 1 102 ? -21.134 -3.851 28.445 1.00 97.06 102 TYR A O 1
ATOM 845 N N . GLY A 1 103 ? -19.575 -3.429 30.038 1.00 97.62 103 GLY A N 1
ATOM 846 C CA . GLY A 1 103 ? -18.543 -4.344 29.569 1.00 97.62 103 GLY A CA 1
ATOM 847 C C . GLY A 1 103 ? -17.739 -3.752 28.405 1.00 97.62 103 GLY A C 1
ATOM 848 O O . GLY A 1 103 ? -17.902 -2.590 28.004 1.00 97.62 103 GLY A O 1
ATOM 849 N N . VAL A 1 104 ? -16.874 -4.573 27.818 1.00 98.25 104 VAL A N 1
ATOM 850 C CA . VAL A 1 104 ? -15.979 -4.185 26.720 1.00 98.25 104 VAL A CA 1
ATOM 851 C C . VAL A 1 104 ? -16.055 -5.180 25.569 1.00 98.25 104 VAL A C 1
ATOM 853 O O . VAL A 1 104 ? -16.503 -6.314 25.728 1.00 98.25 104 VAL A O 1
ATOM 856 N N . VAL A 1 105 ? -15.631 -4.753 24.383 1.00 98.44 105 VAL A N 1
ATOM 857 C CA . VAL A 1 105 ? -15.614 -5.595 23.188 1.00 98.44 105 VAL A CA 1
ATOM 858 C C . VAL A 1 105 ? -14.319 -5.412 22.402 1.00 98.44 105 VAL A C 1
ATOM 860 O O . VAL A 1 105 ? -13.888 -4.288 22.132 1.00 98.44 105 VAL A O 1
ATOM 863 N N . GLY A 1 106 ? -13.722 -6.536 22.009 1.00 98.19 106 GLY A N 1
ATOM 864 C CA . GLY A 1 106 ? -12.732 -6.617 20.943 1.00 98.19 106 GLY A CA 1
ATOM 865 C C . GLY A 1 106 ? -13.432 -6.918 19.620 1.00 98.19 106 GLY A C 1
ATOM 866 O O . GLY A 1 106 ? -14.049 -7.970 19.455 1.00 98.19 106 GLY A O 1
ATOM 867 N N . ILE A 1 107 ? -13.357 -5.983 18.677 1.00 98.31 107 ILE A N 1
ATOM 868 C CA . ILE A 1 107 ? -13.970 -6.097 17.352 1.00 98.31 107 ILE A CA 1
ATOM 869 C C . ILE A 1 107 ? -12.878 -6.518 16.376 1.00 98.31 107 ILE A C 1
ATOM 871 O O . ILE A 1 107 ? -12.040 -5.700 15.996 1.00 98.31 107 ILE A O 1
ATOM 875 N N . THR A 1 108 ? -12.880 -7.781 15.952 1.00 97.06 108 THR A N 1
ATOM 876 C CA . THR A 1 108 ? -11.938 -8.233 14.922 1.00 97.06 108 THR A CA 1
ATOM 877 C C . THR A 1 108 ? -12.380 -7.685 13.574 1.00 97.06 108 THR A C 1
ATOM 879 O O . THR A 1 108 ? -13.514 -7.905 13.142 1.00 97.06 108 THR A O 1
ATOM 882 N N . ILE A 1 109 ? -11.479 -6.979 12.901 1.00 95.38 109 ILE A N 1
ATOM 883 C CA . ILE A 1 109 ? -11.735 -6.262 11.656 1.00 95.38 109 ILE A CA 1
ATOM 884 C C . ILE A 1 109 ? -10.746 -6.675 10.568 1.00 95.38 109 ILE A C 1
ATOM 886 O O . ILE A 1 109 ? -9.605 -7.039 10.844 1.00 95.38 109 ILE A O 1
ATOM 890 N N . ALA A 1 110 ? -11.184 -6.576 9.316 1.00 89.31 110 ALA A N 1
ATOM 891 C CA . ALA A 1 110 ? -10.316 -6.687 8.152 1.00 89.31 110 ALA A CA 1
ATOM 892 C C . ALA A 1 110 ? -10.522 -5.510 7.202 1.00 89.31 110 ALA A C 1
ATOM 894 O O . ALA A 1 110 ? -11.655 -5.130 6.886 1.00 89.31 110 ALA A O 1
ATOM 895 N N . LEU A 1 111 ? -9.406 -4.952 6.733 1.00 87.25 111 LEU A N 1
ATOM 896 C CA . LEU A 1 111 ? -9.394 -3.947 5.680 1.00 87.25 111 LEU A CA 1
ATOM 897 C C . LEU A 1 111 ? -9.909 -4.573 4.379 1.00 87.25 111 LEU A C 1
ATOM 899 O O . LEU A 1 111 ? -9.468 -5.653 3.995 1.00 87.25 111 LEU A O 1
ATOM 903 N N . LYS A 1 112 ? -10.825 -3.902 3.678 1.00 82.81 112 LYS A N 1
ATOM 904 C CA . LYS A 1 112 ? -11.267 -4.377 2.359 1.00 82.81 112 LYS A CA 1
ATOM 905 C C . LYS A 1 112 ? -10.197 -4.146 1.300 1.00 82.81 112 LYS A C 1
ATOM 907 O O . LYS A 1 112 ? -9.500 -3.128 1.337 1.00 82.81 112 LYS A O 1
ATOM 912 N N . SER A 1 113 ? -10.139 -5.016 0.289 1.00 81.81 113 SER A N 1
ATOM 913 C CA . SER A 1 113 ? -9.227 -4.809 -0.839 1.00 81.81 113 SER A CA 1
ATOM 914 C C . SER A 1 113 ? -9.471 -3.468 -1.532 1.00 81.81 113 SER A C 1
ATOM 916 O O . SER A 1 113 ? -8.518 -2.768 -1.843 1.00 81.81 113 SER A O 1
ATOM 918 N N . ALA A 1 114 ? -10.730 -3.055 -1.703 1.00 80.81 114 ALA A N 1
ATOM 919 C CA . ALA A 1 114 ? -11.082 -1.773 -2.313 1.00 80.81 114 ALA A CA 1
ATOM 920 C C . ALA A 1 114 ? -10.469 -0.577 -1.565 1.00 80.81 114 ALA A C 1
ATOM 922 O O . ALA A 1 114 ? -9.987 0.365 -2.193 1.00 80.81 114 ALA A O 1
ATOM 923 N N . GLU A 1 115 ? -10.440 -0.639 -0.231 1.00 83.19 115 GLU A N 1
ATOM 924 C CA . GLU A 1 115 ? -9.797 0.379 0.595 1.00 83.19 115 GLU A CA 1
ATOM 925 C C . GLU A 1 115 ? -8.278 0.317 0.417 1.00 83.19 115 GLU A C 1
ATOM 927 O O . GLU A 1 115 ? -7.641 1.319 0.105 1.00 83.19 115 GLU A O 1
ATOM 932 N N . PHE A 1 116 ? -7.695 -0.877 0.494 1.00 83.88 116 PHE A N 1
ATOM 933 C CA . PHE A 1 116 ? -6.266 -1.082 0.279 1.00 83.88 116 PHE A CA 1
ATOM 934 C C . PHE A 1 116 ? -5.777 -0.581 -1.092 1.00 83.88 116 PHE A C 1
ATOM 936 O O . PHE A 1 116 ? -4.728 0.058 -1.176 1.00 83.88 116 PHE A O 1
ATOM 943 N N . LEU A 1 117 ? -6.546 -0.845 -2.152 1.00 84.62 117 LEU A N 1
ATOM 944 C CA . LEU A 1 117 ? -6.262 -0.481 -3.543 1.00 84.62 117 LEU A CA 1
ATOM 945 C C . LEU A 1 117 ? -6.412 1.017 -3.821 1.00 84.62 117 LEU A C 1
ATOM 947 O O . LEU A 1 117 ? -5.921 1.503 -4.839 1.00 84.62 117 LEU A O 1
ATOM 951 N N . SER A 1 118 ? -7.088 1.746 -2.933 1.00 84.12 118 SER A N 1
ATOM 952 C CA . SER A 1 118 ? -7.290 3.188 -3.064 1.00 84.12 118 SER A CA 1
ATOM 953 C C . SER A 1 118 ? -6.074 4.020 -2.647 1.00 84.12 118 SER A C 1
ATOM 955 O O . SER A 1 118 ? -6.046 5.223 -2.902 1.00 84.12 118 SER A O 1
ATOM 957 N N . TYR A 1 119 ? -5.059 3.387 -2.052 1.00 82.25 119 TYR A N 1
ATOM 958 C CA . TYR A 1 119 ? -3.821 4.035 -1.632 1.00 82.25 119 TYR A CA 1
ATOM 959 C C . TYR A 1 119 ? -2.646 3.666 -2.527 1.00 82.25 119 TYR A C 1
ATOM 961 O O . TYR A 1 119 ? -2.436 2.505 -2.891 1.00 82.25 119 TYR A O 1
ATOM 969 N N . TYR A 1 120 ? -1.806 4.659 -2.819 1.00 83.06 120 TYR A N 1
ATOM 970 C CA . TYR A 1 120 ? -0.521 4.391 -3.440 1.00 83.06 120 TYR A CA 1
ATOM 971 C C . TYR A 1 120 ? 0.423 3.729 -2.443 1.00 83.06 120 TYR A C 1
ATOM 973 O O . TYR A 1 120 ? 0.881 4.365 -1.496 1.00 83.06 120 TYR A O 1
ATOM 981 N N . ARG A 1 121 ? 0.789 2.477 -2.714 1.00 84.94 121 ARG A N 1
ATOM 982 C CA . ARG A 1 121 ? 1.804 1.764 -1.933 1.00 84.94 121 ARG A CA 1
ATOM 983 C C . ARG A 1 121 ? 3.095 1.595 -2.710 1.00 84.94 121 ARG A C 1
ATOM 985 O O . ARG A 1 121 ? 3.081 1.396 -3.927 1.00 84.94 121 ARG A O 1
ATOM 992 N N . LEU A 1 122 ? 4.225 1.704 -2.030 1.00 86.12 122 LEU A N 1
ATOM 993 C CA . LEU A 1 122 ? 5.535 1.354 -2.559 1.00 86.12 122 LEU A CA 1
ATOM 994 C C . LEU A 1 122 ? 5.680 -0.163 -2.637 1.00 86.12 122 LEU A C 1
ATOM 996 O O . LEU A 1 122 ? 5.019 -0.910 -1.921 1.00 86.12 122 LEU A O 1
ATOM 1000 N N . LYS A 1 123 ? 6.556 -0.640 -3.523 1.00 87.56 123 LYS A N 1
ATOM 1001 C CA . LYS A 1 123 ? 6.762 -2.084 -3.669 1.00 87.56 123 LYS A CA 1
ATOM 1002 C C . LYS A 1 123 ? 7.277 -2.690 -2.362 1.00 87.56 123 LYS A C 1
ATOM 1004 O O . LYS A 1 123 ? 6.892 -3.799 -2.016 1.00 87.56 123 LYS A O 1
ATOM 1009 N N . GLU A 1 124 ? 8.129 -1.960 -1.661 1.00 86.69 124 GLU A N 1
ATOM 1010 C CA . GLU A 1 124 ? 8.710 -2.331 -0.378 1.00 86.69 124 GLU A CA 1
ATOM 1011 C C . GLU A 1 124 ? 7.619 -2.521 0.682 1.00 86.69 124 GLU A C 1
ATOM 1013 O O . GLU A 1 124 ? 7.614 -3.543 1.359 1.00 86.69 124 GLU A O 1
ATOM 1018 N N . GLU A 1 125 ? 6.643 -1.610 0.741 1.00 87.50 125 GLU A N 1
ATOM 1019 C CA . GLU A 1 125 ? 5.478 -1.703 1.635 1.00 87.50 125 GLU A CA 1
ATOM 1020 C C . GLU A 1 125 ? 4.622 -2.935 1.305 1.00 87.50 125 GLU A C 1
ATOM 1022 O O . GLU A 1 125 ? 4.243 -3.687 2.197 1.00 87.50 125 GLU A O 1
ATOM 1027 N N . LEU A 1 126 ? 4.373 -3.205 0.017 1.00 91.38 126 LEU A N 1
ATOM 1028 C CA . LEU A 1 126 ? 3.642 -4.409 -0.404 1.00 91.38 126 LEU A CA 1
ATOM 1029 C C . LEU A 1 126 ? 4.393 -5.696 -0.029 1.00 91.38 126 LEU A C 1
ATOM 1031 O O . LEU A 1 126 ? 3.786 -6.685 0.374 1.00 91.38 126 LEU A O 1
ATOM 1035 N N . VAL A 1 127 ? 5.721 -5.704 -0.178 1.00 91.88 127 VAL A N 1
ATOM 1036 C CA . VAL A 1 127 ? 6.564 -6.842 0.212 1.00 91.88 127 VAL A CA 1
ATOM 1037 C C . VAL A 1 127 ? 6.530 -7.047 1.721 1.00 91.88 127 VAL A C 1
ATOM 1039 O O . VAL A 1 127 ? 6.451 -8.194 2.155 1.00 91.88 127 VAL A O 1
ATOM 1042 N N . GLN A 1 128 ? 6.588 -5.969 2.501 1.00 86.75 128 GLN A N 1
ATOM 1043 C CA . GLN A 1 128 ? 6.539 -6.035 3.956 1.00 86.75 128 GLN A CA 1
ATOM 1044 C C . GLN A 1 128 ? 5.196 -6.596 4.433 1.00 86.75 128 GLN A C 1
ATOM 1046 O O . GLN A 1 128 ? 5.190 -7.617 5.118 1.00 86.75 128 GLN A O 1
ATOM 1051 N N . PHE A 1 129 ? 4.085 -6.060 3.916 1.00 88.31 129 PHE A N 1
ATOM 1052 C CA . PHE A 1 129 ? 2.744 -6.589 4.173 1.00 88.31 129 PHE A CA 1
ATOM 1053 C C . PHE A 1 129 ? 2.658 -8.088 3.858 1.00 88.31 129 PHE A C 1
ATOM 1055 O O . PHE A 1 129 ? 2.117 -8.878 4.632 1.00 88.31 129 PHE A O 1
ATOM 1062 N N . CYS A 1 130 ? 3.223 -8.511 2.718 1.00 90.94 130 CYS A N 1
ATOM 1063 C CA . CYS A 1 130 ? 3.252 -9.924 2.357 1.00 90.94 130 CYS A CA 1
ATOM 1064 C C . CYS A 1 130 ? 4.017 -10.770 3.385 1.00 90.94 130 CYS A C 1
ATOM 1066 O O . CYS A 1 130 ? 3.567 -11.862 3.703 1.00 90.94 130 CYS A O 1
ATOM 1068 N N . ARG A 1 131 ? 5.155 -10.301 3.911 1.00 89.06 131 ARG A N 1
ATOM 1069 C CA . ARG A 1 131 ? 5.944 -11.052 4.905 1.00 89.06 131 ARG A CA 1
ATOM 1070 C C . ARG A 1 131 ? 5.182 -11.238 6.210 1.00 89.06 131 ARG A C 1
ATOM 1072 O O . ARG A 1 131 ? 5.111 -12.361 6.695 1.00 89.06 131 ARG A O 1
ATOM 1079 N N . GLU A 1 132 ? 4.607 -10.160 6.728 1.00 81.69 132 GLU A N 1
ATOM 1080 C CA . GLU A 1 132 ? 3.854 -10.152 7.989 1.00 81.69 132 GLU A CA 1
ATOM 1081 C C . GLU A 1 132 ? 2.625 -11.063 7.927 1.00 81.69 132 GLU A C 1
ATOM 1083 O O . GLU A 1 132 ? 2.288 -11.724 8.903 1.00 81.69 132 GLU A O 1
ATOM 1088 N N . ASN A 1 133 ? 2.009 -11.175 6.748 1.00 83.88 133 ASN A N 1
ATOM 1089 C CA . ASN A 1 133 ? 0.820 -11.998 6.524 1.00 83.88 133 ASN A CA 1
ATOM 1090 C C . ASN A 1 133 ? 1.130 -13.382 5.918 1.00 83.88 133 ASN A C 1
ATOM 1092 O O . ASN A 1 133 ? 0.223 -14.073 5.456 1.00 83.88 133 ASN A O 1
ATOM 1096 N N . GLY A 1 134 ? 2.403 -13.796 5.861 1.00 87.94 134 GLY A N 1
ATOM 1097 C CA . GLY A 1 134 ? 2.796 -15.110 5.330 1.00 87.94 134 GLY A CA 1
ATOM 1098 C C . GLY A 1 134 ? 2.517 -15.314 3.831 1.00 87.94 134 GLY A C 1
ATOM 1099 O O . GLY A 1 134 ? 2.447 -16.447 3.351 1.00 87.94 134 GLY A O 1
ATOM 1100 N N . LEU A 1 135 ? 2.361 -14.232 3.067 1.00 91.38 135 LEU A N 1
ATOM 1101 C CA . LEU A 1 135 ? 2.119 -14.252 1.629 1.00 91.38 135 LEU A CA 1
ATOM 1102 C C . LEU A 1 135 ? 3.433 -14.351 0.831 1.00 91.38 135 LEU A C 1
ATOM 1104 O O . LEU A 1 135 ? 4.462 -13.777 1.204 1.00 91.38 135 LEU A O 1
ATOM 1108 N N . PRO A 1 136 ? 3.415 -14.997 -0.348 1.00 93.62 136 PRO A N 1
ATOM 1109 C CA . PRO A 1 136 ? 4.532 -14.946 -1.284 1.00 93.62 136 PRO A CA 1
ATOM 1110 C C . PRO A 1 136 ? 4.942 -13.508 -1.649 1.00 93.62 136 PRO A C 1
ATOM 1112 O O . PRO A 1 136 ? 4.111 -12.689 -2.033 1.00 93.62 136 PRO A O 1
ATOM 1115 N N . THR A 1 137 ? 6.245 -13.216 -1.616 1.00 94.19 137 THR A N 1
ATOM 1116 C CA . THR A 1 137 ? 6.814 -11.865 -1.840 1.00 94.19 137 THR A CA 1
ATOM 1117 C C . THR A 1 137 ? 7.396 -11.653 -3.241 1.00 94.19 137 THR A C 1
ATOM 1119 O O . THR A 1 137 ? 7.950 -10.599 -3.557 1.00 94.19 137 THR A O 1
ATOM 1122 N N . SER A 1 138 ? 7.310 -12.656 -4.116 1.00 89.44 138 SER A N 1
ATOM 1123 C CA . SER A 1 138 ? 7.806 -12.553 -5.489 1.00 89.44 138 SER A CA 1
ATOM 1124 C C . SER A 1 138 ? 6.822 -11.836 -6.416 1.00 89.44 138 SER A C 1
ATOM 1126 O O . SER A 1 138 ? 5.609 -11.981 -6.258 1.00 89.44 138 SER A O 1
ATOM 1128 N N . GLY A 1 139 ? 7.360 -11.159 -7.433 1.00 86.69 139 GLY A N 1
ATOM 1129 C CA . GLY A 1 139 ? 6.585 -10.553 -8.519 1.00 86.69 139 GLY A CA 1
ATOM 1130 C C . GLY A 1 139 ? 6.866 -9.063 -8.719 1.00 86.69 139 GLY A C 1
ATOM 1131 O O . GLY A 1 139 ? 7.701 -8.448 -8.032 1.00 86.69 139 GLY A O 1
ATOM 1132 N N . GLY A 1 140 ? 6.188 -8.489 -9.713 1.00 86.31 140 GLY A N 1
ATOM 1133 C CA . GLY A 1 140 ? 6.063 -7.042 -9.883 1.00 86.31 140 GLY A CA 1
ATOM 1134 C C . GLY A 1 140 ? 5.167 -6.396 -8.820 1.00 86.31 140 GLY A C 1
ATOM 1135 O O . GLY A 1 140 ? 4.551 -7.082 -8.010 1.00 86.31 140 GLY A O 1
ATOM 1136 N N . LYS A 1 141 ? 5.083 -5.059 -8.832 1.00 87.25 141 LYS A N 1
ATOM 1137 C CA . LYS A 1 141 ? 4.200 -4.299 -7.929 1.00 87.25 141 LYS A CA 1
ATOM 1138 C C . LYS A 1 141 ? 2.742 -4.751 -8.080 1.00 87.25 141 LYS A C 1
ATOM 1140 O O . LYS A 1 141 ? 2.112 -5.065 -7.085 1.00 87.25 141 LYS A O 1
ATOM 1145 N N . GLN A 1 142 ? 2.260 -4.867 -9.320 1.00 85.25 142 GLN A N 1
ATOM 1146 C CA . GLN A 1 142 ? 0.882 -5.277 -9.607 1.00 85.25 142 GLN A CA 1
ATOM 1147 C C . GLN A 1 142 ? 0.567 -6.685 -9.088 1.00 85.25 142 GLN A C 1
ATOM 1149 O O . GLN A 1 142 ? -0.435 -6.866 -8.416 1.00 85.25 142 GLN A O 1
ATOM 1154 N N . GLU A 1 143 ? 1.448 -7.663 -9.320 1.00 90.00 143 GLU A N 1
ATOM 1155 C CA . GLU A 1 143 ? 1.245 -9.033 -8.825 1.00 90.00 143 GLU A CA 1
ATOM 1156 C C . GLU A 1 143 ? 1.166 -9.099 -7.293 1.00 90.00 143 GLU A C 1
ATOM 1158 O O . GLU A 1 143 ? 0.412 -9.903 -6.750 1.00 90.00 143 GLU A O 1
ATOM 1163 N N . LEU A 1 144 ? 1.960 -8.280 -6.594 1.00 92.38 144 LEU A N 1
ATOM 1164 C CA . LEU A 1 144 ? 1.883 -8.162 -5.137 1.00 92.38 144 LEU A CA 1
ATOM 1165 C C . LEU A 1 144 ? 0.558 -7.518 -4.717 1.00 92.38 144 LEU A C 1
ATOM 1167 O O . LEU A 1 144 ? -0.104 -8.035 -3.825 1.00 92.38 144 LEU A O 1
ATOM 1171 N N . THR A 1 145 ? 0.152 -6.439 -5.389 1.00 91.06 145 THR A N 1
ATOM 1172 C CA . THR A 1 145 ? -1.125 -5.761 -5.143 1.00 91.06 145 THR A CA 1
ATOM 1173 C C . THR A 1 145 ? -2.316 -6.706 -5.321 1.00 91.06 145 THR A C 1
ATOM 1175 O O . THR A 1 145 ? -3.145 -6.800 -4.423 1.00 91.06 145 THR A O 1
ATOM 1178 N N . ASP A 1 146 ? -2.379 -7.448 -6.428 1.00 89.81 146 ASP A N 1
ATOM 1179 C CA . ASP A 1 146 ? -3.480 -8.374 -6.725 1.00 89.81 146 ASP A CA 1
ATOM 1180 C C . ASP A 1 146 ? -3.547 -9.511 -5.694 1.00 89.81 146 ASP A C 1
ATOM 1182 O O . ASP A 1 146 ? -4.626 -9.910 -5.253 1.00 89.81 146 ASP A O 1
ATOM 1186 N N . ARG A 1 147 ? -2.381 -10.005 -5.260 1.00 92.62 147 ARG A N 1
ATOM 1187 C CA . ARG A 1 147 ? -2.275 -11.034 -4.221 1.00 92.62 147 ARG A CA 1
ATOM 1188 C C . ARG A 1 147 ? -2.792 -10.540 -2.877 1.00 92.62 147 ARG A C 1
ATOM 1190 O O . ARG A 1 147 ? -3.535 -11.262 -2.220 1.00 92.62 147 ARG A O 1
ATOM 1197 N N . ILE A 1 148 ? -2.410 -9.328 -2.482 1.00 90.81 148 ILE A N 1
ATOM 1198 C CA . ILE A 1 148 ? -2.875 -8.727 -1.231 1.00 90.81 148 ILE A CA 1
ATOM 1199 C C . ILE A 1 148 ? -4.373 -8.443 -1.308 1.00 90.81 148 ILE A C 1
ATOM 1201 O O . ILE A 1 148 ? -5.090 -8.772 -0.373 1.00 90.81 148 ILE A O 1
ATOM 1205 N N . ALA A 1 149 ? -4.870 -7.917 -2.428 1.00 90.25 149 ALA A N 1
ATOM 1206 C CA . ALA A 1 149 ? -6.298 -7.693 -2.630 1.00 90.25 149 ALA A CA 1
ATOM 1207 C C . ALA A 1 149 ? -7.111 -8.991 -2.471 1.00 90.25 149 ALA A C 1
ATOM 1209 O O . ALA A 1 149 ? -8.078 -9.025 -1.715 1.00 90.25 149 ALA A O 1
ATOM 1210 N N . CYS A 1 150 ? -6.671 -10.080 -3.109 1.00 87.06 150 CYS A N 1
ATOM 1211 C CA . CYS A 1 150 ? -7.295 -11.397 -2.971 1.00 87.06 150 CYS A CA 1
ATOM 1212 C C . CYS A 1 150 ? -7.283 -11.895 -1.516 1.00 87.06 150 CYS A C 1
ATOM 1214 O O . CYS A 1 150 ? -8.309 -12.357 -1.012 1.00 87.06 150 CYS A O 1
ATOM 1216 N N . PHE A 1 151 ? -6.146 -11.756 -0.829 1.00 88.50 151 PHE A N 1
ATOM 1217 C CA . PHE A 1 151 ? -6.015 -12.119 0.581 1.00 88.50 151 PHE A CA 1
ATOM 1218 C C . PHE A 1 151 ? -6.958 -11.306 1.477 1.00 88.50 151 PHE A C 1
ATOM 1220 O O . PHE A 1 151 ? -7.650 -11.885 2.306 1.00 88.50 151 PHE A O 1
ATOM 1227 N N . LEU A 1 152 ? -7.044 -9.990 1.278 1.00 84.25 152 LEU A N 1
ATOM 1228 C CA . LEU A 1 152 ? -7.918 -9.116 2.061 1.00 84.25 152 LEU A CA 1
ATOM 1229 C C . LEU A 1 152 ? -9.408 -9.434 1.862 1.00 84.25 152 LEU A C 1
ATOM 1231 O O . LEU A 1 152 ? -10.181 -9.356 2.813 1.00 84.25 152 LEU A O 1
ATOM 1235 N N . ASP A 1 153 ? -9.818 -9.824 0.653 1.00 81.12 153 ASP A N 1
ATOM 1236 C CA . ASP A 1 153 ? -11.224 -10.137 0.372 1.00 81.12 153 ASP A CA 1
ATOM 1237 C C . ASP A 1 153 ? -11.638 -11.554 0.784 1.00 81.12 153 ASP A C 1
ATOM 1239 O O . ASP A 1 153 ? -12.796 -11.777 1.147 1.00 81.12 153 ASP A O 1
ATOM 1243 N N . THR A 1 154 ? -10.723 -12.525 0.697 1.00 81.88 154 THR A N 1
ATOM 1244 C CA . THR A 1 154 ? -11.066 -13.958 0.789 1.00 81.88 154 THR A CA 1
ATOM 1245 C C . THR A 1 154 ? -10.313 -14.727 1.871 1.00 81.88 154 THR A C 1
ATOM 1247 O O . THR A 1 154 ? -10.698 -15.847 2.195 1.00 81.88 154 THR A O 1
ATOM 1250 N N . GLY A 1 155 ? -9.218 -14.177 2.398 1.00 81.06 155 GLY A N 1
ATOM 1251 C CA . GLY A 1 155 ? -8.257 -14.891 3.243 1.00 81.06 155 GLY A CA 1
ATOM 1252 C C . GLY A 1 155 ? -7.392 -15.914 2.494 1.00 81.06 155 GLY A C 1
ATOM 1253 O O . GLY A 1 155 ? -6.527 -16.544 3.101 1.00 81.06 155 GLY A O 1
ATOM 1254 N N . ALA A 1 156 ? -7.588 -16.108 1.184 1.00 85.00 156 ALA A N 1
ATOM 1255 C CA . ALA A 1 156 ? -6.869 -17.119 0.418 1.00 85.00 156 ALA A CA 1
ATOM 1256 C C . ALA A 1 156 ? -5.439 -16.678 0.069 1.00 85.00 156 ALA A C 1
ATOM 1258 O O . ALA A 1 156 ? -5.192 -15.562 -0.393 1.00 85.00 156 ALA A O 1
ATOM 1259 N N . ILE A 1 157 ? -4.487 -17.603 0.209 1.00 88.50 157 ILE A N 1
ATOM 1260 C CA . ILE A 1 157 ? -3.091 -17.390 -0.187 1.00 88.50 157 ILE A CA 1
ATOM 1261 C C . ILE A 1 157 ? -2.895 -17.883 -1.625 1.00 88.50 157 ILE A C 1
ATOM 1263 O O . ILE A 1 157 ? -2.902 -19.087 -1.894 1.00 88.50 157 ILE A O 1
ATOM 1267 N N . MET A 1 158 ? -2.679 -16.955 -2.563 1.00 84.44 158 MET A N 1
ATOM 1268 C CA . MET A 1 158 ? -2.385 -17.302 -3.957 1.00 84.44 158 MET A CA 1
ATOM 1269 C C . MET A 1 158 ? -0.998 -17.943 -4.082 1.00 84.44 158 MET A C 1
ATOM 1271 O O . MET A 1 158 ? 0.026 -17.292 -3.857 1.00 84.44 158 MET A O 1
ATOM 1275 N N . GLN A 1 159 ? -0.961 -19.207 -4.500 1.00 79.31 159 GLN A N 1
ATOM 1276 C CA . GLN A 1 159 ? 0.285 -19.929 -4.742 1.00 79.31 159 GLN A CA 1
ATOM 1277 C C . GLN A 1 159 ? 1.015 -19.386 -5.974 1.00 79.31 159 GLN A C 1
ATOM 1279 O O . GLN A 1 159 ? 0.407 -19.106 -7.008 1.00 79.31 159 GLN A O 1
ATOM 1284 N N . VAL A 1 160 ? 2.342 -19.266 -5.879 1.00 83.62 160 VAL A N 1
ATOM 1285 C CA . VAL A 1 160 ? 3.177 -18.773 -6.981 1.00 83.62 160 VAL A CA 1
ATOM 1286 C C . VAL A 1 160 ? 4.003 -19.922 -7.543 1.00 83.62 160 VAL A C 1
ATOM 1288 O O . VAL A 1 160 ? 5.019 -20.319 -6.975 1.00 83.62 160 VAL A O 1
ATOM 1291 N N . ASN A 1 161 ? 3.600 -20.432 -8.706 1.00 72.12 161 ASN A N 1
ATOM 1292 C CA . ASN A 1 161 ? 4.375 -21.439 -9.423 1.00 72.12 161 ASN A CA 1
ATOM 1293 C C . ASN A 1 161 ? 5.570 -20.786 -10.127 1.00 72.12 161 ASN A C 1
ATOM 1295 O O . ASN A 1 161 ? 5.482 -20.325 -11.266 1.00 72.12 161 ASN A O 1
ATOM 1299 N N . ARG A 1 162 ? 6.726 -20.763 -9.457 1.00 63.41 162 ARG A N 1
ATOM 1300 C CA . ARG A 1 162 ? 7.988 -20.398 -10.107 1.00 63.41 162 ARG A CA 1
ATOM 1301 C C . ARG A 1 162 ? 8.454 -21.535 -11.010 1.00 63.41 162 ARG A C 1
ATOM 1303 O O . ARG A 1 162 ? 8.994 -22.531 -10.536 1.00 63.41 162 ARG A O 1
ATOM 1310 N N . LYS A 1 163 ? 8.365 -21.340 -12.327 1.00 59.38 163 LYS A N 1
ATOM 1311 C CA . LYS A 1 163 ? 9.203 -22.103 -13.259 1.00 59.38 163 LYS A CA 1
ATOM 1312 C C . LYS A 1 163 ? 10.658 -21.691 -13.015 1.00 59.38 163 LYS A C 1
ATOM 1314 O O . LYS A 1 163 ? 11.028 -20.545 -13.265 1.00 59.38 163 LYS A O 1
ATOM 1319 N N . ARG A 1 164 ? 11.482 -22.596 -12.474 1.00 56.31 164 ARG A N 1
ATOM 1320 C CA . ARG A 1 164 ? 12.938 -22.399 -12.398 1.00 56.31 164 ARG A CA 1
ATOM 1321 C C . ARG A 1 164 ? 13.489 -22.400 -13.822 1.00 56.31 164 ARG A C 1
ATOM 1323 O O . ARG A 1 164 ? 13.662 -23.460 -14.412 1.00 56.31 164 ARG A O 1
ATOM 1330 N N . THR A 1 165 ? 13.769 -21.227 -14.376 1.00 58.41 165 THR A N 1
ATOM 1331 C CA . THR A 1 165 ? 14.536 -21.129 -15.620 1.00 58.41 165 THR A CA 1
ATOM 1332 C C . THR A 1 165 ? 16.002 -21.387 -15.288 1.00 58.41 165 THR A C 1
ATOM 1334 O O . THR A 1 165 ? 16.587 -20.671 -14.472 1.00 58.41 165 THR A O 1
ATOM 1337 N N . ALA A 1 166 ? 16.599 -22.428 -15.873 1.00 60.09 166 ALA A N 1
ATOM 1338 C CA . ALA A 1 166 ? 18.031 -22.672 -15.740 1.00 60.09 166 ALA A CA 1
ATOM 1339 C C . ALA A 1 166 ? 18.801 -21.439 -16.243 1.00 60.09 166 ALA A C 1
ATOM 1341 O O . ALA A 1 166 ? 18.542 -20.948 -17.341 1.00 60.09 166 ALA A O 1
ATOM 1342 N N . LYS A 1 167 ? 19.732 -20.912 -15.436 1.00 60.84 167 LYS A N 1
ATOM 1343 C CA . LYS A 1 167 ? 20.608 -19.816 -15.871 1.00 60.84 167 LYS A CA 1
ATOM 1344 C C . LYS A 1 167 ? 21.561 -20.358 -16.935 1.00 60.84 167 LYS A C 1
ATOM 1346 O O . LYS A 1 167 ? 22.503 -21.071 -16.600 1.00 60.84 167 LYS A O 1
ATOM 1351 N N . GLN A 1 168 ? 21.332 -20.013 -18.200 1.00 65.38 168 GLN A N 1
ATOM 1352 C CA . GLN A 1 168 ? 22.318 -20.255 -19.249 1.00 65.38 168 GLN A CA 1
ATOM 1353 C C . GLN A 1 168 ? 23.547 -19.377 -18.987 1.00 65.38 168 GLN A C 1
ATOM 1355 O O . GLN A 1 168 ? 23.442 -18.174 -18.738 1.00 65.38 168 GLN A O 1
ATOM 1360 N N . LYS A 1 169 ? 24.725 -20.004 -18.971 1.00 68.12 169 LYS A N 1
ATOM 1361 C CA . LYS A 1 169 ? 25.999 -19.333 -18.715 1.00 68.12 169 LYS A CA 1
ATOM 1362 C C . LYS A 1 169 ? 26.445 -18.662 -20.016 1.00 68.12 169 LYS A C 1
ATOM 1364 O O . LYS A 1 169 ? 27.010 -19.315 -20.884 1.00 68.12 169 LYS A O 1
ATOM 1369 N N . VAL A 1 170 ? 26.137 -17.376 -20.170 1.00 72.62 170 VAL A N 1
ATOM 1370 C CA . VAL A 1 170 ? 26.553 -16.581 -21.335 1.00 72.62 170 VAL A CA 1
ATOM 1371 C C . VAL A 1 170 ? 27.953 -16.018 -21.079 1.00 72.62 170 VAL A C 1
ATOM 1373 O O . VAL A 1 170 ? 28.170 -15.343 -20.074 1.00 72.62 170 VAL A O 1
ATOM 1376 N N . SER A 1 171 ? 28.908 -16.283 -21.972 1.00 78.88 171 SER A N 1
ATOM 1377 C CA . SER A 1 171 ? 30.267 -15.725 -21.921 1.00 78.88 171 SER A CA 1
ATOM 1378 C C . SER A 1 171 ? 30.793 -15.444 -23.326 1.00 78.88 171 SER A C 1
ATOM 1380 O O . SER A 1 171 ? 30.575 -16.251 -24.222 1.00 78.88 171 SER A O 1
ATOM 1382 N N . GLY A 1 172 ? 31.518 -14.335 -23.509 1.00 80.00 172 GLY A N 1
ATOM 1383 C CA . GLY A 1 172 ? 32.205 -14.045 -24.774 1.00 80.00 172 GLY A CA 1
ATOM 1384 C C . GLY A 1 172 ? 31.271 -13.703 -25.940 1.00 80.00 172 GLY A C 1
ATOM 1385 O O . GLY A 1 172 ? 31.400 -14.275 -27.017 1.00 80.00 172 GLY A O 1
ATOM 1386 N N . ILE A 1 173 ? 30.327 -12.775 -25.738 1.00 90.69 173 ILE A N 1
ATOM 1387 C CA . ILE A 1 173 ? 29.387 -12.357 -26.790 1.00 90.69 173 ILE A CA 1
ATOM 1388 C C . ILE A 1 173 ? 30.127 -11.633 -27.919 1.00 90.69 173 ILE A C 1
ATOM 1390 O O . ILE A 1 173 ? 30.851 -10.654 -27.697 1.00 90.69 173 ILE A O 1
ATOM 1394 N N . THR A 1 174 ? 29.881 -12.098 -29.140 1.00 93.56 174 THR A N 1
ATOM 1395 C CA . THR A 1 174 ? 30.338 -11.496 -30.394 1.00 93.56 174 THR A CA 1
ATOM 1396 C C . THR A 1 174 ? 29.135 -11.130 -31.262 1.00 93.56 174 THR A C 1
ATOM 1398 O O . THR A 1 174 ? 28.014 -11.555 -30.990 1.00 93.56 174 THR A O 1
ATOM 1401 N N . LYS A 1 175 ? 29.352 -10.382 -32.348 1.00 94.69 175 LYS A N 1
ATOM 1402 C CA . LYS A 1 175 ? 28.288 -10.044 -33.313 1.00 94.69 175 LYS A CA 1
ATOM 1403 C C . LYS A 1 175 ? 27.594 -11.275 -33.904 1.00 94.69 175 LYS A C 1
ATOM 1405 O O . LYS A 1 175 ? 26.395 -11.223 -34.146 1.00 94.69 175 LYS A O 1
ATOM 1410 N N . ASN A 1 176 ? 28.333 -12.369 -34.081 1.00 94.75 176 ASN A N 1
ATOM 1411 C CA . ASN A 1 176 ? 27.827 -13.602 -34.686 1.00 94.75 176 ASN A CA 1
ATOM 1412 C C . ASN A 1 176 ? 27.211 -14.558 -33.657 1.00 94.75 176 ASN A C 1
ATOM 1414 O O . ASN A 1 176 ? 26.635 -15.575 -34.031 1.00 94.75 176 ASN A O 1
ATOM 1418 N N . SER A 1 177 ? 27.339 -14.258 -32.361 1.00 93.44 177 SER A N 1
ATOM 1419 C CA . SER A 1 177 ? 26.682 -15.031 -31.312 1.00 93.44 177 SER A CA 1
ATOM 1420 C C . SER A 1 177 ? 25.162 -14.940 -31.468 1.00 93.44 177 SER A C 1
ATOM 1422 O O . SER A 1 177 ? 24.631 -13.931 -31.936 1.00 93.44 177 SER A O 1
ATOM 1424 N N . ILE A 1 178 ? 24.469 -15.996 -31.052 1.00 93.94 178 ILE A N 1
ATOM 1425 C CA . ILE A 1 178 ? 23.012 -16.096 -31.112 1.00 93.94 178 ILE A CA 1
ATOM 1426 C C . ILE A 1 178 ? 22.408 -15.608 -29.793 1.00 93.94 178 ILE A C 1
ATOM 1428 O O . ILE A 1 178 ? 22.938 -15.909 -28.725 1.00 93.94 178 ILE A O 1
ATOM 1432 N N . ILE A 1 179 ? 21.304 -14.865 -29.873 1.00 93.06 179 ILE A N 1
ATOM 1433 C CA . ILE A 1 179 ? 20.515 -14.441 -28.715 1.00 93.06 179 ILE A CA 1
ATOM 1434 C C . ILE A 1 179 ? 19.889 -15.671 -28.075 1.00 93.06 179 ILE A C 1
ATOM 1436 O O . ILE A 1 179 ? 19.141 -16.421 -28.711 1.00 93.06 179 ILE A O 1
ATOM 1440 N N . GLU A 1 180 ? 20.180 -15.852 -26.798 1.00 90.44 180 GLU A N 1
ATOM 1441 C CA . GLU A 1 180 ? 19.745 -17.001 -26.035 1.00 90.44 180 GLU A CA 1
ATOM 1442 C C . GLU A 1 180 ? 18.238 -16.995 -25.724 1.00 90.44 180 GLU A C 1
ATOM 1444 O O . GLU A 1 180 ? 17.589 -15.956 -25.560 1.00 90.44 180 GLU A O 1
ATOM 1449 N N . SER A 1 181 ? 17.666 -18.195 -25.606 1.00 84.69 181 SER A N 1
ATOM 1450 C CA . SER A 1 181 ? 16.292 -18.377 -25.137 1.00 84.69 181 SER A CA 1
ATOM 1451 C C . SER A 1 181 ? 16.172 -17.935 -23.677 1.00 84.69 181 SER A C 1
ATOM 1453 O O . SER A 1 181 ? 16.917 -18.412 -22.824 1.00 84.69 181 SER A O 1
ATOM 1455 N N . GLY A 1 182 ? 15.205 -17.068 -23.366 1.00 82.25 182 GLY A N 1
ATOM 1456 C CA . GLY A 1 182 ? 15.048 -16.537 -22.006 1.00 82.25 182 GLY A CA 1
ATOM 1457 C C . GLY A 1 182 ? 16.013 -15.394 -21.675 1.00 82.25 182 GLY A C 1
ATOM 1458 O O . GLY A 1 182 ? 16.407 -15.255 -20.519 1.00 82.25 182 GLY A O 1
ATOM 1459 N N . PHE A 1 183 ? 16.365 -14.587 -22.682 1.00 87.19 183 PHE A N 1
ATOM 1460 C CA . PHE A 1 183 ? 17.253 -13.429 -22.586 1.00 87.19 183 PHE A CA 1
ATOM 1461 C C . PHE A 1 183 ? 17.026 -12.557 -21.335 1.00 87.19 183 PHE A C 1
ATOM 1463 O O . PHE A 1 183 ? 15.903 -12.134 -21.024 1.00 87.19 183 PHE A O 1
ATOM 1470 N N . VAL A 1 184 ? 18.130 -12.207 -20.667 1.00 86.19 184 VAL A N 1
ATOM 1471 C CA . VAL A 1 184 ? 18.160 -11.279 -19.528 1.00 86.19 184 VAL A CA 1
ATOM 1472 C C . VAL A 1 184 ? 19.198 -10.189 -19.775 1.00 86.19 184 VAL A C 1
ATOM 1474 O O . VAL A 1 184 ? 20.348 -10.470 -20.098 1.00 86.19 184 VAL A O 1
ATOM 1477 N N . CYS A 1 185 ? 18.819 -8.932 -19.527 1.00 88.56 185 CYS A N 1
ATOM 1478 C CA . CYS A 1 185 ? 19.701 -7.765 -19.623 1.00 88.56 185 CYS A CA 1
ATOM 1479 C C . CYS A 1 185 ? 20.786 -7.771 -18.528 1.00 88.56 185 CYS A C 1
ATOM 1481 O O . CYS A 1 185 ? 20.689 -7.041 -17.541 1.00 88.56 185 CYS A O 1
ATOM 1483 N N . SER A 1 186 ? 21.809 -8.606 -18.685 1.00 89.12 186 SER A N 1
ATOM 1484 C CA . SER A 1 186 ? 22.944 -8.685 -17.762 1.00 89.12 186 SER A CA 1
ATOM 1485 C C . SER A 1 186 ? 23.978 -7.583 -18.018 1.00 89.12 186 SER A C 1
ATOM 1487 O O . SER A 1 186 ? 23.973 -6.908 -19.053 1.00 89.12 186 SER A O 1
ATOM 1489 N N . GLU A 1 187 ? 24.901 -7.409 -17.073 1.00 89.00 187 GLU A N 1
ATOM 1490 C CA . GLU A 1 187 ? 26.035 -6.495 -17.229 1.00 89.00 187 GLU A CA 1
ATOM 1491 C C . GLU A 1 187 ? 26.946 -6.892 -18.398 1.00 89.00 187 GLU A C 1
ATOM 1493 O O . GLU A 1 187 ? 27.417 -6.026 -19.129 1.00 89.00 187 GLU A O 1
ATOM 1498 N N . LEU A 1 188 ? 27.097 -8.194 -18.658 1.00 90.75 188 LEU A N 1
ATOM 1499 C CA . LEU A 1 188 ? 27.858 -8.702 -19.798 1.00 90.75 188 LEU A CA 1
ATOM 1500 C C . LEU A 1 188 ? 27.234 -8.259 -21.132 1.00 90.75 188 LEU A C 1
ATOM 1502 O O . LEU A 1 188 ? 27.933 -7.727 -21.995 1.00 90.75 188 LEU A O 1
ATOM 1506 N N . HIS A 1 189 ? 25.910 -8.388 -21.276 1.00 93.81 189 HIS A N 1
ATOM 1507 C CA . HIS A 1 189 ? 25.186 -7.866 -22.440 1.00 93.81 189 HIS A CA 1
ATOM 1508 C C . HIS A 1 189 ? 25.331 -6.348 -22.556 1.00 93.81 189 HIS A C 1
ATOM 1510 O O . HIS A 1 189 ? 25.551 -5.821 -23.645 1.00 93.81 189 HIS A O 1
ATOM 1516 N N . ARG A 1 190 ? 25.234 -5.630 -21.429 1.00 93.25 190 ARG A N 1
ATOM 1517 C CA . ARG A 1 190 ? 25.413 -4.174 -21.398 1.00 93.25 190 ARG A CA 1
ATOM 1518 C C . ARG A 1 190 ? 26.799 -3.771 -21.898 1.00 93.25 190 ARG A C 1
ATOM 1520 O O . ARG A 1 190 ? 26.883 -2.851 -22.705 1.00 93.25 190 ARG A O 1
ATOM 1527 N N . ALA A 1 191 ? 27.852 -4.442 -21.436 1.00 93.25 191 ALA A N 1
ATOM 1528 C CA . ALA A 1 191 ? 29.227 -4.186 -21.850 1.00 93.25 191 ALA A CA 1
ATOM 1529 C C . ALA A 1 191 ? 29.416 -4.443 -23.352 1.00 93.25 191 ALA A C 1
ATOM 1531 O O . ALA A 1 191 ? 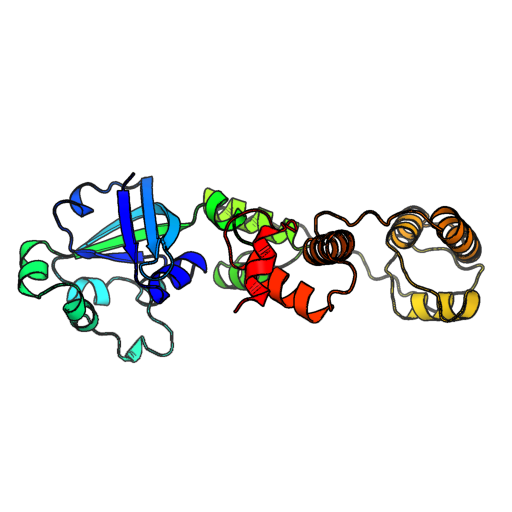29.977 -3.597 -24.047 1.00 93.25 191 ALA A O 1
ATOM 1532 N N . PHE A 1 192 ? 28.875 -5.553 -23.868 1.00 95.25 192 PHE A N 1
ATOM 1533 C CA . PHE A 1 192 ? 28.875 -5.854 -25.301 1.00 95.25 192 PHE A CA 1
ATOM 1534 C C . PHE A 1 192 ? 28.216 -4.733 -26.118 1.00 95.25 192 PHE A C 1
ATOM 1536 O O . PHE A 1 192 ? 28.850 -4.150 -26.995 1.00 95.25 192 PHE A O 1
ATOM 1543 N N . PHE A 1 193 ? 26.967 -4.377 -25.808 1.00 96.06 193 PHE A N 1
ATOM 1544 C CA . PHE A 1 193 ? 26.252 -3.364 -26.583 1.00 96.06 193 PHE A CA 1
ATOM 1545 C C . PHE A 1 193 ? 26.874 -1.973 -26.452 1.00 96.06 193 PHE A C 1
ATOM 1547 O O . PHE A 1 193 ? 26.908 -1.244 -27.437 1.00 96.06 193 PHE A O 1
ATOM 1554 N N . LYS A 1 194 ? 27.415 -1.604 -25.283 1.00 95.88 194 LYS A N 1
ATOM 1555 C CA . LYS A 1 194 ? 28.172 -0.353 -25.132 1.00 95.88 194 LYS A CA 1
ATOM 1556 C C . LYS A 1 194 ? 29.409 -0.322 -26.024 1.00 95.88 194 LYS A C 1
ATOM 1558 O O . LYS A 1 194 ? 29.636 0.688 -26.675 1.00 95.88 194 LYS A O 1
ATOM 1563 N N . ARG A 1 195 ? 30.168 -1.419 -26.104 1.00 95.44 195 ARG A N 1
ATOM 1564 C CA . ARG A 1 195 ? 31.343 -1.506 -26.983 1.00 95.44 195 ARG A CA 1
ATOM 1565 C C . ARG A 1 195 ? 30.972 -1.337 -28.458 1.00 95.44 195 ARG A C 1
ATOM 1567 O O . ARG A 1 195 ? 31.684 -0.657 -29.183 1.00 95.44 195 ARG A O 1
ATOM 1574 N N . GLU A 1 196 ? 29.865 -1.935 -28.898 1.00 96.00 196 GLU A N 1
ATOM 1575 C CA . GLU A 1 196 ? 29.477 -1.930 -30.318 1.00 96.00 196 GLU A CA 1
ATOM 1576 C C . GLU A 1 196 ? 28.654 -0.706 -30.756 1.00 96.00 196 GLU A C 1
ATOM 1578 O O . GLU A 1 196 ? 28.663 -0.341 -31.931 1.00 96.00 196 GLU A O 1
ATOM 1583 N N . ILE A 1 197 ? 27.897 -0.092 -29.842 1.00 95.06 197 ILE A N 1
ATOM 1584 C CA . ILE A 1 197 ? 26.954 1.003 -30.140 1.00 95.06 197 ILE A CA 1
ATOM 1585 C C . ILE A 1 197 ? 27.439 2.344 -29.566 1.00 95.06 197 ILE A C 1
ATOM 1587 O O . ILE A 1 197 ? 27.072 3.399 -30.087 1.00 95.06 197 ILE A O 1
ATOM 1591 N N . GLY A 1 198 ? 28.249 2.314 -28.507 1.00 93.31 198 GLY A N 1
ATOM 1592 C CA . GLY A 1 198 ? 28.762 3.476 -27.781 1.00 93.31 198 GLY A CA 1
ATOM 1593 C C . GLY A 1 198 ? 28.083 3.715 -26.427 1.00 93.31 198 GLY A C 1
ATOM 1594 O O . GLY A 1 198 ? 27.062 3.109 -26.086 1.00 93.31 198 GLY A O 1
ATOM 1595 N N . ASP A 1 199 ? 28.627 4.660 -25.656 1.00 89.75 199 ASP A N 1
ATOM 1596 C CA . ASP A 1 199 ? 28.212 4.942 -24.271 1.00 89.75 199 ASP A CA 1
ATOM 1597 C C . ASP A 1 199 ? 26.778 5.464 -24.123 1.00 89.75 199 ASP A C 1
ATOM 1599 O O . ASP A 1 199 ? 26.159 5.305 -23.071 1.00 89.75 199 ASP A O 1
ATOM 1603 N N . GLY A 1 200 ? 26.199 6.001 -25.200 1.00 88.25 200 GLY A N 1
ATOM 1604 C CA . GLY A 1 200 ? 24.784 6.378 -25.272 1.00 88.25 200 GLY A CA 1
ATOM 1605 C C . GLY A 1 200 ? 23.813 5.190 -25.378 1.00 88.25 200 GLY A C 1
ATOM 1606 O O . GLY A 1 200 ? 22.623 5.388 -25.652 1.00 88.25 200 GLY A O 1
ATOM 1607 N N . PHE A 1 201 ? 24.298 3.953 -25.245 1.00 93.62 201 PHE A N 1
ATOM 1608 C CA . PHE A 1 201 ? 23.476 2.750 -25.236 1.00 93.62 201 PHE A CA 1
ATOM 1609 C C . PHE A 1 201 ? 22.668 2.610 -23.938 1.00 93.62 201 PHE A C 1
ATOM 1611 O O . PHE A 1 201 ? 23.189 2.707 -22.825 1.00 93.62 201 PHE A O 1
ATOM 1618 N N . SER A 1 202 ? 21.381 2.284 -24.081 1.00 91.00 202 SER A N 1
ATOM 1619 C CA . SER A 1 202 ? 20.535 1.872 -22.962 1.00 91.00 202 SER A CA 1
ATOM 1620 C C . SER A 1 202 ? 19.533 0.803 -23.391 1.00 91.00 202 SER A C 1
ATOM 1622 O O . SER A 1 202 ? 18.978 0.846 -24.490 1.00 91.00 202 SER A O 1
ATOM 1624 N N . PHE A 1 203 ? 19.248 -0.136 -22.489 1.00 92.69 203 PHE A N 1
ATOM 1625 C CA . PHE A 1 203 ? 18.163 -1.098 -22.660 1.00 92.69 203 PHE A CA 1
ATOM 1626 C C . PHE A 1 203 ? 16.810 -0.403 -22.479 1.00 92.69 203 PHE A C 1
ATOM 1628 O O . PHE A 1 203 ? 16.222 -0.435 -21.400 1.00 92.69 203 PHE A O 1
ATOM 1635 N N . ASN A 1 204 ? 16.306 0.243 -23.525 1.00 89.19 204 ASN A N 1
ATOM 1636 C CA . ASN A 1 204 ? 14.946 0.774 -23.522 1.00 89.19 204 ASN A CA 1
ATOM 1637 C C . ASN A 1 204 ? 13.908 -0.360 -23.652 1.00 89.19 204 ASN A C 1
ATOM 1639 O O . ASN A 1 204 ? 14.221 -1.444 -24.142 1.00 89.19 204 ASN A O 1
ATOM 1643 N N . VAL A 1 205 ? 12.666 -0.104 -23.225 1.00 86.56 205 VAL A N 1
ATOM 1644 C CA . VAL A 1 205 ? 11.590 -1.116 -23.166 1.00 86.56 205 VAL A CA 1
ATOM 1645 C C . VAL A 1 205 ? 11.344 -1.793 -24.519 1.00 86.56 205 VAL A C 1
ATOM 1647 O O . VAL A 1 205 ? 11.199 -3.012 -24.566 1.00 86.56 205 VAL A O 1
ATOM 1650 N N . ALA A 1 206 ? 11.348 -1.031 -25.618 1.00 90.19 206 ALA A N 1
ATOM 1651 C CA . ALA A 1 206 ? 11.120 -1.575 -26.956 1.00 90.19 206 ALA A CA 1
ATOM 1652 C C . ALA A 1 206 ? 12.226 -2.562 -27.362 1.00 90.19 206 ALA A C 1
ATOM 1654 O O . ALA A 1 206 ? 11.934 -3.663 -27.818 1.00 90.19 206 ALA A O 1
ATOM 1655 N N . PHE A 1 207 ? 13.488 -2.206 -27.121 1.00 94.75 207 PHE A N 1
ATOM 1656 C CA . PHE A 1 207 ? 14.619 -3.076 -27.429 1.00 94.75 207 PHE A CA 1
ATOM 1657 C C . PHE A 1 207 ? 14.679 -4.309 -26.518 1.00 94.75 207 PHE A C 1
ATOM 1659 O O . PHE A 1 207 ? 14.941 -5.409 -26.991 1.00 94.75 207 PHE A O 1
ATOM 1666 N N . GLN A 1 208 ? 14.369 -4.159 -25.224 1.00 92.62 208 GLN A N 1
ATOM 1667 C CA . GLN A 1 208 ? 14.267 -5.303 -24.310 1.00 92.62 208 GLN A CA 1
ATOM 1668 C C . GLN A 1 208 ? 13.201 -6.306 -24.765 1.00 92.62 208 GLN A C 1
ATOM 1670 O O . GLN A 1 208 ? 13.423 -7.513 -24.689 1.00 92.62 208 GLN A O 1
ATOM 1675 N N . LYS A 1 209 ? 12.045 -5.812 -25.227 1.00 91.56 209 LYS A N 1
ATOM 1676 C CA . LYS A 1 209 ? 10.971 -6.650 -25.765 1.00 91.56 209 LYS A CA 1
ATOM 1677 C C . LYS A 1 209 ? 11.428 -7.370 -27.033 1.00 91.56 209 LYS A C 1
ATOM 1679 O O . LYS A 1 209 ? 11.307 -8.587 -27.106 1.00 91.56 209 LYS A O 1
ATOM 1684 N N . TRP A 1 210 ? 12.043 -6.634 -27.960 1.00 95.50 210 TRP A N 1
ATOM 1685 C CA . TRP A 1 210 ? 12.587 -7.200 -29.190 1.00 95.50 210 TRP A CA 1
ATOM 1686 C C . TRP A 1 210 ? 13.570 -8.344 -28.904 1.00 95.50 210 TRP A C 1
ATOM 1688 O O . TRP A 1 210 ? 13.411 -9.424 -29.459 1.00 95.50 210 TRP A O 1
ATOM 1698 N N . LEU A 1 211 ? 14.522 -8.163 -27.982 1.00 95.44 211 LEU A N 1
ATOM 1699 C CA . LEU A 1 211 ? 15.498 -9.206 -27.628 1.00 95.44 211 LEU A CA 1
ATOM 1700 C C . LEU A 1 211 ? 14.829 -10.486 -27.110 1.00 95.44 211 LEU A C 1
ATOM 1702 O O . LEU A 1 211 ? 15.220 -11.583 -27.493 1.00 95.44 211 LEU A O 1
ATOM 1706 N N . LYS A 1 212 ? 13.789 -10.354 -26.280 1.00 91.69 212 LYS A N 1
ATOM 1707 C CA . LYS A 1 212 ? 13.048 -11.503 -25.736 1.00 91.69 212 LYS A CA 1
ATOM 1708 C C . LYS A 1 212 ? 12.237 -12.250 -26.796 1.00 91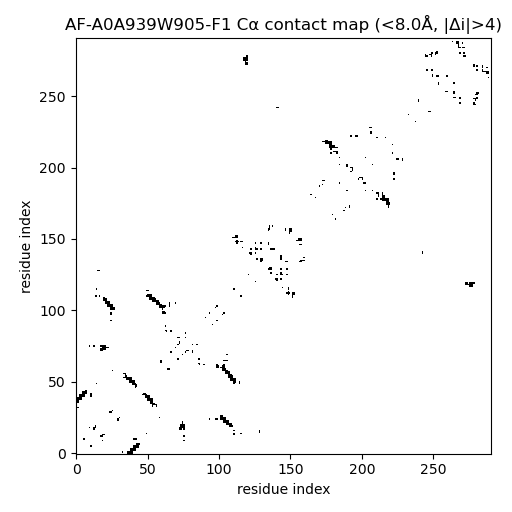.69 212 LYS A C 1
ATOM 1710 O O . LYS A 1 212 ? 12.080 -13.460 -26.686 1.00 91.69 212 LYS A O 1
ATOM 1715 N N . GLU A 1 213 ? 11.720 -11.539 -27.793 1.00 93.81 213 GLU A N 1
ATOM 1716 C CA . GLU A 1 213 ? 10.904 -12.101 -28.879 1.00 93.81 213 GLU A CA 1
ATOM 1717 C C . GLU A 1 213 ? 11.745 -12.667 -30.032 1.00 93.81 213 GLU A C 1
ATOM 1719 O O . GLU A 1 213 ? 11.222 -13.389 -30.874 1.00 93.81 213 GLU A O 1
ATOM 1724 N N . ASN A 1 214 ? 13.044 -12.353 -30.078 1.00 94.69 214 ASN A N 1
ATOM 1725 C CA . ASN A 1 214 ? 13.940 -12.697 -31.184 1.00 94.69 214 ASN A CA 1
ATOM 1726 C C . ASN A 1 214 ? 15.105 -13.604 -30.742 1.00 94.69 214 ASN A C 1
A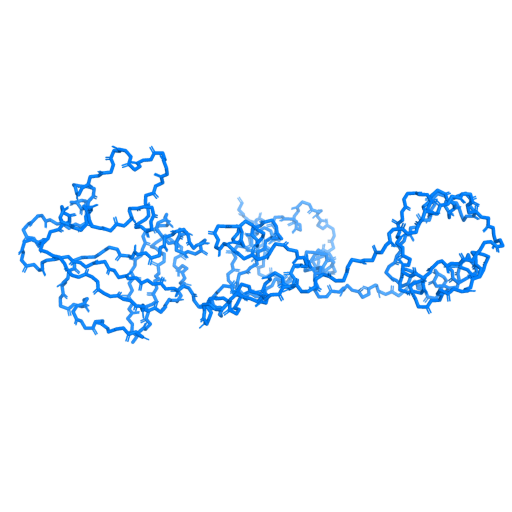TOM 1728 O O . ASN A 1 214 ? 16.208 -13.514 -31.287 1.00 94.69 214 ASN A O 1
ATOM 1732 N N . ALA A 1 215 ? 14.867 -14.494 -29.772 1.00 93.06 215 ALA A N 1
ATOM 1733 C CA . ALA A 1 215 ? 15.800 -15.581 -29.479 1.00 93.06 215 ALA A CA 1
ATOM 1734 C C . ALA A 1 215 ? 16.074 -16.394 -30.758 1.00 93.06 215 ALA A C 1
ATOM 1736 O O . ALA A 1 215 ? 15.156 -16.674 -31.528 1.00 93.06 215 ALA A O 1
ATOM 1737 N N . GLY A 1 216 ? 17.338 -16.739 -31.004 1.00 92.31 216 GLY A N 1
ATOM 1738 C CA . GLY A 1 216 ? 17.768 -17.370 -32.257 1.00 92.31 216 GLY A CA 1
ATOM 1739 C C . GLY A 1 216 ? 18.324 -16.411 -33.320 1.00 92.31 216 GLY A C 1
ATOM 1740 O O . GLY A 1 216 ? 18.996 -16.879 -34.234 1.00 92.31 216 GLY A O 1
ATOM 1741 N N . LYS A 1 217 ? 18.123 -15.088 -33.206 1.00 96.38 217 LYS A N 1
ATOM 1742 C CA . LYS A 1 217 ? 18.804 -14.098 -34.069 1.00 96.38 217 LYS A CA 1
ATOM 1743 C C . LYS A 1 217 ? 20.222 -13.796 -33.591 1.00 96.38 217 LYS A C 1
ATOM 1745 O O . LYS A 1 217 ? 20.574 -14.112 -32.456 1.00 96.38 217 LYS A O 1
ATOM 1750 N N . THR A 1 218 ? 21.033 -13.157 -34.434 1.00 97.06 218 THR A N 1
ATOM 1751 C CA . THR A 1 218 ? 22.399 -12.765 -34.062 1.00 97.06 218 THR A CA 1
ATOM 1752 C C . THR A 1 218 ? 22.429 -11.454 -33.274 1.00 97.06 218 THR A C 1
ATOM 1754 O O . THR A 1 218 ? 21.534 -10.609 -33.365 1.00 97.06 218 THR A O 1
ATOM 1757 N N . TYR A 1 219 ? 23.506 -11.226 -32.523 1.00 96.50 219 TYR A N 1
ATOM 1758 C CA . TYR A 1 219 ? 23.741 -9.926 -31.890 1.00 96.50 219 TYR A CA 1
ATOM 1759 C C . TYR A 1 219 ? 24.014 -8.801 -32.906 1.00 96.50 219 TYR A C 1
ATOM 1761 O O . TYR A 1 219 ? 23.774 -7.634 -32.593 1.00 96.50 219 TYR A O 1
ATOM 1769 N N . ALA A 1 220 ? 24.458 -9.118 -34.128 1.00 97.31 220 ALA A N 1
ATOM 1770 C CA . ALA A 1 220 ? 24.512 -8.167 -35.237 1.00 97.31 220 ALA A CA 1
ATOM 1771 C C . ALA A 1 220 ? 23.107 -7.669 -35.618 1.00 97.31 220 ALA A C 1
ATOM 1773 O O . ALA A 1 220 ? 22.900 -6.455 -35.713 1.00 97.31 220 ALA A O 1
ATOM 1774 N N . ASP A 1 221 ? 22.135 -8.582 -35.727 1.00 97.06 221 ASP A N 1
ATOM 1775 C CA . ASP A 1 221 ? 20.726 -8.240 -35.973 1.00 97.06 221 ASP A CA 1
ATOM 1776 C C . ASP A 1 221 ? 20.173 -7.364 -34.846 1.00 97.06 221 ASP A C 1
ATOM 1778 O O . ASP A 1 221 ? 19.465 -6.391 -35.094 1.00 97.06 221 ASP A O 1
ATOM 1782 N N . ALA A 1 222 ? 20.547 -7.659 -33.596 1.00 97.00 222 ALA A N 1
ATOM 1783 C CA . ALA A 1 222 ? 20.161 -6.849 -32.444 1.00 97.00 222 ALA A CA 1
ATOM 1784 C C . ALA A 1 222 ? 20.701 -5.415 -32.522 1.00 97.00 222 ALA A C 1
ATOM 1786 O O . ALA A 1 222 ? 19.992 -4.464 -32.195 1.00 97.00 222 ALA A O 1
ATOM 1787 N N . ILE A 1 223 ? 21.951 -5.238 -32.961 1.00 96.88 223 ILE A N 1
ATOM 1788 C CA . ILE A 1 223 ? 22.556 -3.913 -33.144 1.00 96.88 223 ILE A CA 1
ATOM 1789 C C . ILE A 1 223 ? 21.832 -3.140 -34.254 1.00 96.88 223 ILE A C 1
ATOM 1791 O O . ILE A 1 223 ? 21.561 -1.947 -34.082 1.00 96.88 223 ILE A O 1
ATOM 1795 N N . ALA A 1 224 ? 21.504 -3.797 -35.371 1.00 96.69 224 ALA A N 1
ATOM 1796 C CA . ALA A 1 224 ? 20.731 -3.192 -36.455 1.00 96.69 224 ALA A CA 1
ATOM 1797 C C . ALA A 1 224 ? 19.333 -2.773 -35.970 1.00 96.69 224 ALA A C 1
ATOM 1799 O O . ALA A 1 224 ? 18.976 -1.595 -36.058 1.00 96.69 224 ALA A O 1
ATOM 1800 N N . ALA A 1 225 ? 18.610 -3.689 -35.319 1.00 96.50 225 ALA A N 1
ATOM 1801 C CA . ALA A 1 225 ? 17.296 -3.430 -34.740 1.00 96.50 225 ALA A CA 1
ATOM 1802 C C . ALA A 1 225 ? 17.329 -2.298 -33.703 1.00 96.50 225 ALA A C 1
ATOM 1804 O O . ALA A 1 225 ? 16.428 -1.463 -33.666 1.00 96.50 225 ALA A O 1
ATOM 1805 N N . TYR A 1 226 ? 18.377 -2.200 -32.878 1.00 96.12 226 TYR A N 1
ATOM 1806 C CA . TYR A 1 226 ? 18.522 -1.090 -31.935 1.00 96.12 226 TYR A CA 1
ATOM 1807 C C . TYR A 1 226 ? 18.591 0.266 -32.646 1.00 96.12 226 TYR A C 1
ATOM 1809 O O . TYR A 1 226 ? 17.960 1.228 -32.198 1.00 96.12 226 TYR A O 1
ATOM 1817 N N . LYS A 1 227 ? 19.348 0.362 -33.747 1.00 93.44 227 LYS A N 1
ATOM 1818 C CA . LYS A 1 227 ? 19.473 1.602 -34.528 1.00 93.44 227 LYS A CA 1
ATOM 1819 C C . LYS A 1 227 ? 18.132 2.001 -35.145 1.00 93.44 227 LYS A C 1
ATOM 1821 O O . LYS A 1 227 ? 17.754 3.166 -35.032 1.00 93.44 227 LYS A O 1
ATOM 1826 N N . GLU A 1 228 ? 17.403 1.042 -35.709 1.00 93.69 228 GLU A N 1
ATOM 1827 C CA . GLU A 1 228 ? 16.061 1.251 -36.269 1.00 93.69 228 GLU A CA 1
ATOM 1828 C C . GLU A 1 228 ? 15.042 1.664 -35.202 1.00 93.69 228 GLU A C 1
ATOM 1830 O O . GLU A 1 228 ? 14.317 2.641 -35.361 1.00 93.69 228 GLU A O 1
ATOM 1835 N N . LEU A 1 229 ? 15.019 0.978 -34.057 1.00 91.88 229 LEU A N 1
ATOM 1836 C CA . LEU A 1 229 ? 14.134 1.330 -32.946 1.00 91.88 229 LEU A CA 1
ATOM 1837 C C . LEU A 1 229 ? 14.450 2.729 -32.403 1.00 91.88 229 LEU A C 1
ATOM 1839 O O . LEU A 1 229 ? 13.539 3.487 -32.062 1.00 91.88 229 LEU A O 1
ATOM 1843 N N . LYS A 1 230 ? 15.735 3.098 -32.335 1.00 89.00 230 LYS A N 1
ATOM 1844 C CA . LYS A 1 230 ? 16.169 4.424 -31.882 1.00 89.00 230 LYS A CA 1
ATOM 1845 C C . LYS A 1 230 ? 15.782 5.522 -32.877 1.00 89.00 230 LYS A C 1
ATOM 1847 O O . LYS A 1 230 ? 15.368 6.593 -32.434 1.00 89.00 230 LYS A O 1
ATOM 1852 N N . SER A 1 231 ? 15.884 5.279 -34.186 1.00 87.38 231 SER A N 1
ATOM 1853 C CA . SER A 1 231 ? 15.453 6.240 -35.208 1.00 87.38 231 SER A CA 1
ATOM 1854 C C . SER A 1 231 ? 13.927 6.377 -35.245 1.00 87.38 231 SER A C 1
ATOM 1856 O O . SER A 1 231 ? 13.421 7.497 -35.205 1.00 87.38 231 SER A O 1
ATOM 1858 N N . ALA A 1 232 ? 13.186 5.267 -35.196 1.00 86.38 232 ALA A N 1
ATOM 1859 C CA . ALA A 1 232 ? 11.722 5.246 -35.215 1.00 86.38 232 ALA A CA 1
ATOM 1860 C C . ALA A 1 232 ? 11.070 5.889 -33.975 1.00 86.38 232 ALA A C 1
ATOM 1862 O O . ALA A 1 232 ? 9.920 6.340 -34.044 1.00 86.38 232 ALA A O 1
ATOM 1863 N N . ALA A 1 233 ? 11.787 5.922 -32.847 1.00 83.38 233 ALA A N 1
ATOM 1864 C CA . ALA A 1 233 ? 11.358 6.559 -31.602 1.00 83.38 233 ALA A CA 1
ATOM 1865 C C . ALA A 1 233 ? 11.723 8.053 -31.513 1.00 83.38 233 ALA A C 1
ATOM 1867 O O . ALA A 1 233 ? 11.293 8.732 -30.576 1.00 83.38 233 ALA A O 1
ATOM 1868 N N . LYS A 1 234 ? 12.517 8.585 -32.451 1.00 83.38 234 LYS A N 1
ATOM 1869 C CA . LYS A 1 234 ? 12.932 9.992 -32.438 1.00 83.38 234 LYS A CA 1
ATOM 1870 C C . LYS A 1 234 ? 11.704 10.899 -32.582 1.00 83.38 234 LYS A C 1
ATOM 1872 O O . LYS A 1 234 ? 10.904 10.727 -33.494 1.00 83.38 234 LYS A O 1
ATOM 1877 N N . GLY A 1 235 ? 11.545 11.846 -31.657 1.00 76.62 235 GLY A N 1
ATOM 1878 C CA . GLY A 1 235 ? 10.431 12.803 -31.653 1.00 76.62 235 GLY A CA 1
ATOM 1879 C C . GLY A 1 235 ? 9.079 12.247 -31.189 1.00 76.62 235 GLY A C 1
ATOM 1880 O O . GLY A 1 235 ? 8.118 13.008 -31.130 1.00 76.62 235 GLY A O 1
ATOM 1881 N N . LYS A 1 236 ? 8.977 10.959 -30.826 1.00 77.62 236 LYS A N 1
ATOM 1882 C CA . LYS A 1 236 ? 7.728 10.376 -30.312 1.00 77.62 236 LYS A CA 1
ATOM 1883 C C . LYS A 1 236 ? 7.702 10.381 -28.780 1.00 77.62 236 LYS A C 1
ATOM 1885 O O . LYS A 1 236 ? 8.699 10.000 -28.157 1.00 77.62 236 LYS A O 1
ATOM 1890 N N . PRO A 1 237 ? 6.571 10.747 -28.150 1.00 73.75 237 PRO A N 1
ATOM 1891 C CA . PRO A 1 237 ? 6.427 10.627 -26.708 1.00 73.75 237 PRO A CA 1
ATOM 1892 C C . PRO A 1 237 ? 6.519 9.152 -26.304 1.00 73.75 237 PRO A C 1
ATOM 1894 O O . PRO A 1 237 ? 5.875 8.276 -26.885 1.00 73.75 237 PRO A O 1
ATOM 1897 N N . LYS A 1 238 ? 7.343 8.861 -25.296 1.00 78.12 238 LYS A N 1
ATOM 1898 C CA . LYS A 1 238 ? 7.487 7.498 -24.777 1.00 78.12 238 LYS A CA 1
ATOM 1899 C C . LYS A 1 238 ? 6.226 7.128 -23.999 1.00 78.12 238 LYS A C 1
ATOM 1901 O O . LYS A 1 238 ? 5.858 7.819 -23.047 1.00 78.12 238 LYS A O 1
ATOM 1906 N N . LYS A 1 239 ? 5.584 6.020 -24.380 1.00 81.81 239 LYS A N 1
ATOM 1907 C CA . LYS A 1 239 ? 4.507 5.420 -23.588 1.00 81.81 239 LYS A CA 1
ATOM 1908 C C . LYS A 1 239 ? 5.103 4.898 -22.281 1.00 81.81 239 LYS A C 1
ATOM 1910 O O . LYS A 1 239 ? 6.012 4.071 -22.305 1.00 81.81 239 LYS A O 1
ATOM 1915 N N . ILE A 1 240 ? 4.602 5.408 -21.164 1.00 81.50 240 ILE A N 1
ATOM 1916 C CA . ILE A 1 240 ? 4.960 4.942 -19.828 1.00 81.50 240 ILE A CA 1
ATOM 1917 C C . ILE A 1 240 ? 3.958 3.846 -19.464 1.00 81.50 240 ILE A C 1
ATOM 1919 O O . ILE A 1 240 ? 2.753 4.011 -19.655 1.00 81.50 240 ILE A O 1
ATOM 1923 N N . ASP A 1 241 ? 4.466 2.691 -19.043 1.00 79.38 241 ASP A N 1
ATOM 1924 C CA . ASP A 1 241 ? 3.619 1.586 -18.596 1.00 79.38 241 ASP A CA 1
ATOM 1925 C C . ASP A 1 241 ? 2.879 1.967 -17.302 1.00 79.38 241 ASP A C 1
ATOM 1927 O O . ASP A 1 241 ? 3.413 2.727 -16.491 1.00 79.38 241 ASP A O 1
ATOM 1931 N N . LYS A 1 242 ? 1.670 1.428 -17.094 1.00 78.94 242 LYS A N 1
ATOM 1932 C CA . LYS A 1 242 ? 0.808 1.750 -15.945 1.00 78.94 242 LYS A CA 1
ATOM 1933 C C . LYS A 1 242 ? 1.505 1.521 -14.602 1.00 78.94 242 LYS A C 1
ATOM 1935 O O . LYS A 1 242 ? 1.223 2.240 -13.654 1.00 78.94 242 LYS A O 1
ATOM 1940 N N . GLN A 1 243 ? 2.444 0.575 -14.531 1.00 76.12 243 GLN A N 1
ATOM 1941 C CA . GLN A 1 243 ? 3.204 0.302 -13.305 1.00 76.12 243 GLN A CA 1
ATOM 1942 C C . GLN A 1 243 ? 4.169 1.433 -12.888 1.00 76.12 243 GLN A C 1
ATOM 1944 O O . GLN A 1 243 ? 4.697 1.407 -11.778 1.00 76.12 243 GLN A O 1
ATOM 1949 N N . PHE A 1 244 ? 4.439 2.410 -13.761 1.00 84.12 244 PHE A N 1
ATOM 1950 C CA . PHE A 1 244 ? 5.361 3.521 -13.511 1.00 84.12 244 PHE A CA 1
ATOM 1951 C C . PHE A 1 244 ? 4.604 4.833 -13.244 1.00 84.12 244 PHE A C 1
ATOM 1953 O O . PHE A 1 244 ? 4.821 5.843 -13.922 1.00 84.12 244 PHE A O 1
ATOM 1960 N N . GLU A 1 245 ? 3.715 4.818 -12.250 1.00 88.44 245 GLU A N 1
ATOM 1961 C CA . GLU A 1 245 ? 2.881 5.969 -11.868 1.00 88.44 245 GLU A CA 1
ATOM 1962 C C . GLU A 1 245 ? 3.713 7.226 -11.579 1.00 88.44 245 GLU A C 1
ATOM 1964 O O . GLU A 1 245 ? 3.434 8.266 -12.162 1.00 88.44 245 GLU A O 1
ATOM 1969 N N . TYR A 1 246 ? 4.796 7.118 -10.796 1.00 90.25 246 TYR A N 1
ATOM 1970 C CA . TYR A 1 246 ? 5.701 8.243 -10.513 1.00 90.25 246 TYR A CA 1
ATOM 1971 C C . TYR A 1 246 ? 6.238 8.899 -11.793 1.00 90.25 246 TYR A C 1
ATOM 1973 O O . TYR A 1 246 ? 6.161 10.110 -11.959 1.00 90.25 246 TYR A O 1
ATOM 1981 N N . ASN A 1 247 ? 6.733 8.101 -12.745 1.00 90.75 247 ASN A N 1
ATOM 1982 C CA . ASN A 1 247 ? 7.272 8.637 -13.997 1.00 90.75 247 ASN A CA 1
ATOM 1983 C C . ASN A 1 247 ? 6.182 9.317 -14.837 1.00 90.75 247 ASN A C 1
ATOM 1985 O O . ASN A 1 247 ? 6.461 10.296 -15.525 1.00 90.75 247 ASN A O 1
ATOM 1989 N N . THR A 1 248 ? 4.958 8.783 -14.790 1.00 92.00 248 THR A N 1
ATOM 1990 C CA . THR A 1 248 ? 3.793 9.381 -15.452 1.00 92.00 248 THR A CA 1
ATOM 1991 C C . THR A 1 248 ? 3.461 10.724 -14.811 1.00 92.00 248 THR A C 1
ATOM 1993 O O . THR A 1 248 ? 3.421 11.726 -15.513 1.00 92.00 248 THR A O 1
ATOM 1996 N N . TYR A 1 249 ? 3.356 10.764 -13.481 1.00 95.44 249 TYR A N 1
ATOM 1997 C CA . TYR A 1 249 ? 3.091 11.977 -12.716 1.00 95.44 249 TYR A CA 1
ATOM 1998 C C . TYR A 1 249 ? 4.114 13.077 -12.997 1.00 95.44 249 TYR A C 1
ATOM 2000 O O . TYR A 1 249 ? 3.736 14.191 -13.328 1.00 95.44 249 TYR A O 1
ATOM 2008 N N . ILE A 1 250 ? 5.413 12.769 -12.917 1.00 95.19 250 ILE A N 1
ATOM 2009 C CA . ILE A 1 250 ? 6.477 13.757 -13.142 1.00 95.19 250 ILE A CA 1
ATOM 2010 C C . ILE A 1 250 ? 6.424 14.312 -14.570 1.00 95.19 250 ILE A C 1
ATOM 2012 O O . ILE A 1 250 ? 6.590 15.513 -14.770 1.00 95.19 250 ILE A O 1
ATOM 2016 N N . ARG A 1 251 ? 6.182 13.457 -15.572 1.00 93.44 251 ARG A N 1
ATOM 2017 C CA . ARG A 1 251 ? 6.056 13.906 -16.964 1.00 93.44 251 ARG A CA 1
ATOM 2018 C C . ARG A 1 251 ? 4.868 14.850 -17.134 1.00 93.44 251 ARG A C 1
ATOM 2020 O O . ARG A 1 251 ? 5.026 15.897 -17.756 1.00 93.44 251 ARG A O 1
ATOM 2027 N N . ASP A 1 252 ? 3.716 14.469 -16.597 1.00 94.75 252 ASP A N 1
ATOM 2028 C CA . ASP A 1 252 ? 2.479 15.232 -16.734 1.00 94.75 252 ASP A CA 1
ATOM 2029 C C . ASP A 1 252 ? 2.574 16.559 -15.937 1.00 94.75 252 ASP A C 1
ATOM 2031 O O . ASP A 1 252 ? 2.218 17.612 -16.456 1.00 94.75 252 ASP A O 1
ATOM 2035 N N . PHE A 1 253 ? 3.215 16.558 -14.759 1.00 96.88 253 PHE A N 1
ATOM 2036 C CA . PHE A 1 253 ? 3.550 17.767 -13.994 1.00 96.88 253 PHE A CA 1
ATOM 2037 C C . PHE A 1 253 ? 4.365 18.767 -14.828 1.00 96.88 253 PHE A C 1
ATOM 2039 O O . PHE A 1 253 ? 4.010 19.939 -14.912 1.00 96.88 253 PHE A O 1
ATOM 2046 N N . PHE A 1 254 ? 5.450 18.334 -15.477 1.00 95.81 254 PHE A N 1
ATOM 2047 C CA . PHE A 1 254 ? 6.290 19.243 -16.270 1.00 95.81 254 PHE A CA 1
ATOM 2048 C C . PHE A 1 254 ? 5.638 19.715 -17.571 1.00 95.81 254 PHE A C 1
ATOM 2050 O O . PHE A 1 254 ? 6.013 20.767 -18.093 1.00 95.81 254 PHE A O 1
ATOM 2057 N N . GLN A 1 255 ? 4.692 18.945 -18.109 1.00 94.06 255 GLN A N 1
ATOM 2058 C CA . GLN A 1 255 ? 3.916 19.360 -19.273 1.00 94.06 255 GLN A CA 1
ATOM 2059 C C . GLN A 1 255 ? 3.068 20.599 -18.953 1.00 94.06 255 GLN A C 1
ATOM 2061 O O . GLN A 1 255 ? 3.001 21.517 -19.775 1.00 94.06 255 GLN A O 1
ATOM 2066 N N . ASP A 1 256 ? 2.514 20.641 -17.743 1.00 95.69 256 ASP A N 1
ATOM 2067 C CA . ASP A 1 256 ? 1.609 21.695 -17.293 1.00 95.69 256 ASP A CA 1
ATOM 2068 C C . ASP A 1 256 ? 2.320 22.828 -16.528 1.00 95.69 256 ASP A C 1
ATOM 2070 O O . ASP A 1 256 ? 1.815 23.947 -16.481 1.00 95.69 256 ASP A O 1
ATOM 2074 N N . ASN A 1 257 ? 3.517 22.581 -15.981 1.00 94.62 257 ASN A N 1
ATOM 2075 C CA . ASN A 1 257 ? 4.253 23.521 -15.123 1.00 94.62 257 ASN A CA 1
ATOM 2076 C C . ASN A 1 257 ? 5.645 23.822 -15.686 1.00 94.62 257 ASN A C 1
ATOM 2078 O O . ASN A 1 257 ? 6.680 23.410 -15.150 1.00 94.62 257 ASN A O 1
ATOM 2082 N N . LYS A 1 258 ? 5.685 24.546 -16.808 1.00 93.12 258 LYS A N 1
ATOM 2083 C CA . LYS A 1 258 ? 6.950 24.934 -17.446 1.00 93.12 258 LYS A CA 1
ATOM 2084 C C . LYS A 1 258 ? 7.764 25.842 -16.520 1.00 93.12 258 LYS A C 1
ATOM 2086 O O . LYS A 1 258 ? 7.278 26.876 -16.082 1.00 93.12 258 LYS A O 1
ATOM 2091 N N . GLY A 1 259 ? 9.021 25.474 -16.275 1.00 91.50 259 GLY A N 1
ATOM 2092 C CA . GLY A 1 259 ? 9.948 26.241 -15.433 1.00 91.50 259 GLY A CA 1
ATOM 2093 C C . GLY A 1 259 ? 9.964 25.837 -13.956 1.00 91.50 259 GLY A C 1
ATOM 2094 O O . GLY A 1 259 ? 10.849 26.288 -13.234 1.00 91.50 259 GLY A O 1
ATOM 2095 N N . ALA A 1 260 ? 9.057 24.959 -13.516 1.00 94.25 260 ALA A N 1
ATOM 2096 C CA . ALA A 1 260 ? 9.118 24.374 -12.179 1.00 94.25 260 ALA A CA 1
ATOM 2097 C C . ALA A 1 260 ? 10.369 23.493 -12.006 1.00 94.25 260 ALA A C 1
ATOM 2099 O O . ALA A 1 260 ? 10.960 23.023 -12.982 1.00 94.25 260 ALA A O 1
ATOM 2100 N N . SER A 1 261 ? 10.779 23.248 -10.761 1.00 96.12 261 SER A N 1
ATOM 2101 C CA . SER A 1 261 ? 11.906 22.364 -10.465 1.00 96.12 261 SER A CA 1
ATOM 2102 C C . SER A 1 261 ? 11.462 20.909 -10.280 1.00 96.12 261 SER A C 1
ATOM 2104 O O . SER A 1 261 ? 10.310 20.608 -9.964 1.00 96.12 261 SER A O 1
ATOM 2106 N N . LEU A 1 262 ? 12.405 19.967 -10.406 1.00 94.56 262 LEU A N 1
ATOM 2107 C CA . LEU A 1 262 ? 12.152 18.566 -10.045 1.00 94.56 262 LEU A CA 1
ATOM 2108 C C . LEU A 1 262 ? 11.779 18.419 -8.563 1.00 94.56 262 LEU A C 1
ATOM 2110 O O . LEU A 1 262 ? 11.002 17.534 -8.215 1.00 94.56 262 LEU A O 1
ATOM 2114 N N . ASN A 1 263 ? 12.307 19.285 -7.696 1.00 95.62 263 ASN A N 1
ATOM 2115 C CA . ASN A 1 263 ? 11.968 19.268 -6.279 1.00 95.62 263 ASN A CA 1
ATOM 2116 C C . ASN A 1 263 ? 10.490 19.621 -6.053 1.00 95.62 263 ASN A C 1
ATOM 2118 O O . ASN A 1 263 ? 9.829 18.969 -5.249 1.00 95.62 263 ASN A O 1
ATOM 2122 N N . ASP A 1 264 ? 9.951 20.573 -6.816 1.00 95.81 264 ASP A N 1
ATOM 2123 C CA . ASP A 1 264 ? 8.533 20.947 -6.752 1.00 95.81 264 ASP A CA 1
ATOM 2124 C C . ASP A 1 264 ? 7.640 19.790 -7.205 1.00 95.81 264 ASP A C 1
ATOM 2126 O O . ASP A 1 264 ? 6.686 19.423 -6.516 1.00 95.81 264 ASP A O 1
ATOM 2130 N N . ALA A 1 265 ? 8.016 19.133 -8.306 1.00 96.19 265 ALA A N 1
ATOM 2131 C CA . ALA A 1 265 ? 7.330 17.940 -8.792 1.00 96.19 265 ALA A CA 1
ATOM 2132 C C . ALA A 1 265 ? 7.336 16.813 -7.742 1.00 96.19 265 ALA A C 1
ATOM 2134 O O . ALA A 1 265 ? 6.324 16.147 -7.527 1.00 96.19 265 ALA A O 1
ATOM 2135 N N . ILE A 1 266 ? 8.466 16.612 -7.049 1.00 94.31 266 ILE A N 1
ATOM 2136 C CA . ILE A 1 266 ? 8.599 15.620 -5.973 1.00 94.31 266 ILE A CA 1
ATOM 2137 C C . ILE A 1 266 ? 7.746 15.996 -4.756 1.00 94.31 266 ILE A C 1
ATOM 2139 O O . ILE A 1 266 ? 7.131 15.104 -4.170 1.00 94.31 266 ILE A O 1
ATOM 2143 N N . LYS A 1 267 ? 7.687 17.274 -4.364 1.00 95.25 267 LYS A N 1
ATOM 2144 C CA . LYS A 1 267 ? 6.817 17.743 -3.272 1.00 95.25 267 LYS A CA 1
ATOM 2145 C C . LYS A 1 267 ? 5.344 17.482 -3.589 1.00 95.25 267 LYS A C 1
ATOM 2147 O O . LYS A 1 267 ? 4.657 16.856 -2.783 1.00 95.25 267 LYS A O 1
ATOM 2152 N N . CYS A 1 268 ? 4.891 17.864 -4.782 1.00 95.56 268 CYS A N 1
ATOM 2153 C CA . CYS A 1 268 ? 3.516 17.626 -5.228 1.00 95.56 268 CYS A CA 1
ATOM 2154 C C . CYS A 1 268 ? 3.208 16.127 -5.323 1.00 95.56 268 CYS A C 1
ATOM 2156 O O . CYS A 1 268 ? 2.168 15.681 -4.850 1.00 95.56 268 CYS A O 1
ATOM 2158 N N . TRP A 1 269 ? 4.149 15.321 -5.826 1.00 95.19 269 TRP A N 1
ATOM 2159 C CA . TRP A 1 269 ? 4.014 13.865 -5.844 1.00 95.19 269 TRP A CA 1
ATOM 2160 C C . TRP A 1 269 ? 3.853 13.280 -4.440 1.00 95.19 269 TRP A C 1
ATOM 2162 O O . TRP A 1 269 ? 2.964 12.460 -4.227 1.00 95.19 269 TRP A O 1
ATOM 2172 N N . LYS A 1 270 ? 4.699 13.695 -3.482 1.00 91.62 270 LYS A N 1
ATOM 2173 C CA . LYS A 1 270 ? 4.633 13.251 -2.078 1.00 91.62 270 LYS A CA 1
ATOM 2174 C C . LYS A 1 270 ? 3.281 13.576 -1.452 1.00 91.62 270 LYS A C 1
ATOM 2176 O O . LYS A 1 270 ? 2.735 12.737 -0.744 1.00 91.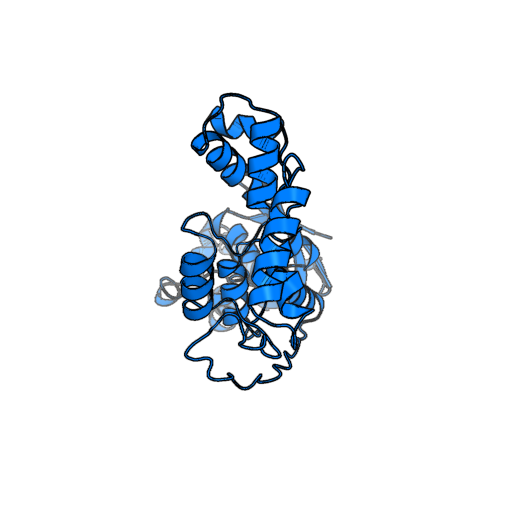62 270 LYS A O 1
ATOM 2181 N N . TYR A 1 271 ? 2.752 14.757 -1.750 1.00 91.56 271 TYR A N 1
ATOM 2182 C CA . TYR A 1 271 ? 1.411 15.147 -1.350 1.00 91.56 271 TYR A CA 1
ATOM 2183 C C . TYR A 1 271 ? 0.340 14.283 -2.030 1.00 91.56 271 TYR A C 1
ATOM 2185 O O . TYR A 1 271 ? -0.518 13.725 -1.359 1.00 91.56 271 TYR A O 1
ATOM 2193 N N . LYS A 1 272 ? 0.410 14.087 -3.351 1.00 93.31 272 LYS A N 1
ATOM 2194 C CA . LYS A 1 272 ? -0.585 13.298 -4.083 1.00 93.31 272 LYS A CA 1
ATOM 2195 C C . LYS A 1 272 ? -0.691 11.868 -3.567 1.00 93.31 272 LYS A C 1
ATOM 2197 O O . LYS A 1 272 ? -1.790 11.395 -3.298 1.00 93.31 272 LYS A O 1
ATOM 2202 N N . LYS A 1 273 ? 0.454 11.203 -3.382 1.00 89.81 273 LYS A N 1
ATOM 2203 C CA . LYS A 1 273 ? 0.508 9.808 -2.919 1.00 89.81 273 LYS A CA 1
ATOM 2204 C C . LYS A 1 273 ? 0.014 9.614 -1.483 1.00 89.81 273 LYS A C 1
ATOM 2206 O O . LYS A 1 273 ? -0.199 8.473 -1.088 1.00 89.81 273 LYS A O 1
ATOM 2211 N N . SER A 1 274 ? -0.087 10.683 -0.687 1.00 83.19 274 SER A N 1
ATOM 2212 C CA . SER A 1 274 ? -0.588 10.603 0.688 1.00 83.19 274 SER A CA 1
ATOM 2213 C C . SER A 1 274 ? -2.113 10.654 0.755 1.00 83.19 274 SER A C 1
ATOM 2215 O O . SER A 1 274 ? -2.679 10.445 1.821 1.00 83.19 274 SER A O 1
ATOM 2217 N N . ILE A 1 275 ? -2.781 10.970 -0.355 1.00 85.50 275 ILE A N 1
ATOM 2218 C CA . ILE A 1 275 ? -4.233 11.101 -0.426 1.00 85.50 275 ILE A CA 1
ATOM 2219 C C . ILE A 1 275 ? -4.795 9.840 -1.069 1.00 85.50 275 ILE A C 1
ATOM 2221 O O . ILE A 1 275 ? -4.207 9.259 -1.981 1.00 85.50 275 ILE A O 1
ATOM 2225 N N . LYS A 1 276 ? -5.975 9.443 -0.610 1.00 82.94 276 LYS A N 1
ATOM 2226 C CA . LYS A 1 276 ? -6.765 8.382 -1.220 1.00 82.94 276 LYS A CA 1
ATOM 2227 C C . LYS A 1 276 ? -7.182 8.748 -2.651 1.00 82.94 276 LYS A C 1
ATOM 2229 O O . LYS A 1 276 ? -7.708 9.835 -2.884 1.00 82.94 276 LYS A O 1
ATOM 2234 N N . GLY A 1 277 ? -7.018 7.821 -3.595 1.00 85.19 277 GLY A N 1
ATOM 2235 C CA . GLY A 1 277 ? -7.486 7.962 -4.975 1.00 85.19 277 GLY A CA 1
ATOM 2236 C C . GLY A 1 277 ? -6.424 7.651 -6.029 1.00 85.19 277 GLY A C 1
ATOM 2237 O O . GLY A 1 277 ? -5.511 6.856 -5.820 1.00 85.19 277 GLY A O 1
ATOM 2238 N N . HIS A 1 278 ? -6.571 8.249 -7.214 1.00 86.56 278 HIS A N 1
ATOM 2239 C CA . HIS A 1 278 ? -5.614 8.053 -8.302 1.00 86.56 278 HIS A CA 1
ATOM 2240 C C . HIS A 1 278 ? -4.374 8.937 -8.142 1.00 86.56 278 HIS A C 1
ATOM 2242 O O . HIS A 1 278 ? -4.463 10.082 -7.711 1.00 86.56 278 HIS A O 1
ATOM 2248 N N . ASN A 1 279 ? -3.231 8.475 -8.649 1.00 90.94 279 ASN A N 1
ATOM 2249 C CA . ASN A 1 279 ? -1.966 9.219 -8.573 1.00 90.94 279 ASN A CA 1
ATOM 2250 C C . ASN A 1 279 ? -1.589 9.895 -9.895 1.00 90.94 279 ASN A C 1
ATOM 2252 O O . ASN A 1 279 ? -0.417 9.977 -10.255 1.00 90.94 279 ASN A O 1
ATOM 2256 N N . LYS A 1 280 ? -2.592 10.337 -10.658 1.00 92.31 280 LYS A N 1
ATOM 2257 C CA . LYS A 1 280 ? -2.384 11.220 -11.812 1.00 92.31 280 LYS A CA 1
ATOM 2258 C C . LYS A 1 280 ? -2.170 12.647 -11.322 1.00 92.31 280 LYS A C 1
ATOM 2260 O O . LYS A 1 280 ? -2.782 13.033 -10.330 1.00 92.31 280 LYS A O 1
ATOM 2265 N N . TYR A 1 281 ? -1.316 13.390 -12.018 1.00 95.06 281 TYR A N 1
ATOM 2266 C CA . TYR A 1 281 ? -1.101 14.802 -11.728 1.00 95.06 281 TYR A CA 1
ATOM 2267 C C . TYR A 1 281 ? -2.400 15.591 -11.905 1.00 95.06 281 TYR A C 1
ATOM 2269 O O . TYR A 1 281 ? -3.113 15.403 -12.892 1.00 95.06 281 TYR A O 1
ATOM 2277 N N . GLU A 1 282 ? -2.683 16.466 -10.944 1.00 95.31 282 GLU A N 1
ATOM 2278 C CA . GLU A 1 282 ? -3.750 17.456 -11.021 1.00 95.31 282 GLU A CA 1
ATOM 2279 C C . GLU A 1 282 ? -3.219 18.818 -10.571 1.00 95.31 282 GLU A C 1
ATOM 2281 O O . GLU A 1 282 ? -2.402 18.908 -9.655 1.00 95.31 282 GLU A O 1
ATOM 2286 N N . GLN A 1 283 ? -3.730 19.897 -11.165 1.00 94.00 283 GLN A N 1
ATOM 2287 C CA . GLN A 1 283 ? -3.344 21.269 -10.805 1.00 94.00 283 GLN A CA 1
ATOM 2288 C C . GLN A 1 283 ? -3.548 21.573 -9.314 1.00 94.00 283 GLN A C 1
ATOM 2290 O O . GLN A 1 283 ? -2.751 22.276 -8.698 1.00 94.00 283 GLN A O 1
ATOM 2295 N N . SER A 1 284 ? -4.564 20.967 -8.694 1.00 93.88 284 SER A N 1
ATOM 2296 C CA . SER A 1 284 ? -4.819 21.072 -7.255 1.00 93.88 284 SER A CA 1
ATOM 2297 C C . SER A 1 284 ? -3.684 20.547 -6.372 1.00 93.88 284 SER A C 1
ATOM 2299 O O . SER A 1 284 ? -3.665 20.848 -5.179 1.00 93.88 284 SER A O 1
ATOM 2301 N N . ASP A 1 285 ? -2.760 19.749 -6.913 1.00 94.88 285 ASP A N 1
ATOM 2302 C CA . ASP A 1 285 ? -1.618 19.225 -6.167 1.00 94.88 285 ASP A CA 1
ATOM 2303 C C . ASP A 1 285 ? -0.585 20.329 -5.855 1.00 94.88 285 ASP A C 1
ATOM 2305 O O . ASP A 1 285 ? 0.185 20.184 -4.905 1.00 94.88 285 ASP A O 1
ATOM 2309 N N . LEU A 1 286 ? -0.605 21.456 -6.587 1.00 94.75 286 LEU A N 1
ATOM 2310 C CA . LEU A 1 286 ? 0.314 22.589 -6.393 1.00 94.75 286 LEU A CA 1
ATOM 2311 C C . LEU A 1 286 ? 0.194 23.260 -5.024 1.00 94.75 286 LEU A C 1
ATOM 2313 O O . LEU A 1 286 ? 1.162 23.856 -4.561 1.00 94.75 286 LEU A O 1
ATOM 2317 N N . LYS A 1 287 ? -0.928 23.094 -4.317 1.00 93.44 287 LYS A N 1
ATOM 2318 C CA . LYS A 1 287 ? -1.071 23.561 -2.926 1.00 93.44 287 LYS A CA 1
ATOM 2319 C C . LYS A 1 287 ? -0.037 22.949 -1.969 1.00 93.44 287 LYS A C 1
ATOM 2321 O O . LYS A 1 287 ? 0.162 23.445 -0.867 1.00 93.44 287 LYS A O 1
ATOM 2326 N N . ALA A 1 288 ? 0.628 21.864 -2.374 1.00 92.12 288 ALA A N 1
ATOM 2327 C CA . ALA A 1 288 ? 1.763 21.295 -1.653 1.00 92.12 288 ALA A CA 1
ATOM 2328 C C . ALA A 1 288 ? 3.017 22.189 -1.672 1.00 92.12 288 ALA A C 1
ATOM 2330 O O . ALA A 1 288 ? 3.944 21.937 -0.908 1.00 92.12 288 ALA A O 1
ATOM 2331 N N . LEU A 1 289 ? 3.074 23.184 -2.560 1.00 91.56 289 LEU A N 1
ATOM 2332 C CA . LEU A 1 289 ? 4.170 24.151 -2.665 1.00 91.56 289 LEU A CA 1
ATOM 2333 C C . LEU A 1 289 ? 3.931 25.407 -1.821 1.00 91.56 289 LEU A C 1
ATOM 2335 O O . LEU A 1 289 ? 4.876 26.138 -1.547 1.00 91.56 289 LEU A O 1
ATOM 2339 N N . GLU A 1 290 ? 2.684 25.645 -1.414 1.00 83.56 290 GLU A N 1
ATOM 2340 C CA . GLU A 1 290 ? 2.271 26.767 -0.559 1.00 83.56 290 GLU A CA 1
ATOM 2341 C C . GLU A 1 290 ? 2.500 26.482 0.939 1.00 83.56 290 GLU A C 1
ATOM 2343 O O . GLU A 1 290 ? 2.230 27.337 1.781 1.00 83.56 290 GLU A O 1
ATOM 2348 N N . ARG A 1 291 ? 2.979 25.276 1.266 1.00 57.75 291 ARG A N 1
ATOM 2349 C CA . ARG A 1 291 ? 3.296 24.791 2.614 1.00 57.75 291 ARG A CA 1
ATOM 2350 C C . ARG A 1 291 ? 4.802 24.633 2.789 1.00 57.75 291 ARG A C 1
ATOM 2352 O O . ARG A 1 291 ? 5.271 24.921 3.909 1.00 57.75 291 ARG A O 1
#

Nearest PDB structures (foldseek):
  2z0t-assembly4_D  TM=8.457E-01  e=9.056E-10  Pyrococcus horikoshii
  1t62-assembly1_B  TM=6.207E-01  e=1.119E-02  Enterococcus faecalis V583

pLDDT: mean 90.52, std 7.53, range [56.31, 98.44]